Protein 4DVC (pdb70)

Organism: Vibrio cholerae serotype O1 (strain ATCC 39315 / El Tor Inaba N16961) (NCBI:txid243277)

Structure (mmCIF, N/CA/C/O backbone):
data_4DVC
#
_entry.id   4DVC
#
_cell.length_a   62.654
_cell.length_b   89.520
_cell.length_c   64.263
_cell.angle_alpha   90.00
_cell.angle_beta   90.00
_cell.angle_gamma   90.00
#
_symmetry.space_group_name_H-M   'C 2 2 21'
#
loop_
_entity.id
_entity.type
_entity.pdbx_description
1 polymer 'Thiol:disulfide interchange protein DsbA'
2 non-polymer 'DIMETHYL SULFOXIDE'
3 non-polymer 'SULFATE ION'
4 water water
#
loop_
_atom_site.group_PDB
_atom_site.id
_atom_site.type_symbol
_atom_site.label_atom_id
_atom_site.label_alt_id
_atom_site.label_comp_id
_atom_site.label_asym_id
_atom_site.label_entity_id
_atom_site.label_seq_id
_atom_site.pdbx_PDB_ins_code
_atom_site.Cartn_x
_atom_site.Cartn_y
_atom_site.Cartn_z
_atom_site.occupancy
_atom_site.B_iso_or_equiv
_atom_site.auth_seq_id
_atom_site.auth_comp_id
_atom_site.auth_asym_id
_atom_site.auth_atom_id
_atom_site.pdbx_PDB_model_num
ATOM 1 N N . SER A 1 1 ? -30.312 -46.346 -10.476 1.00 15.38 -2 SER A N 1
ATOM 2 C CA . SER A 1 1 ? -30.888 -45.646 -9.291 1.00 16.56 -2 SER A CA 1
ATOM 3 C C . SER A 1 1 ? -30.613 -44.157 -9.400 1.00 16.69 -2 SER A C 1
ATOM 4 O O . SER A 1 1 ? -29.693 -43.732 -10.093 1.00 21.31 -2 SER A O 1
ATOM 14 N N . ASN A 1 2 ? -31.441 -43.359 -8.752 1.00 15.26 -1 ASN A N 1
ATOM 15 C CA . ASN A 1 2 ? -31.153 -41.944 -8.583 1.00 14.87 -1 ASN A CA 1
ATOM 16 C C . ASN A 1 2 ? -30.790 -41.686 -7.127 1.00 16.35 -1 ASN A C 1
ATOM 17 O O . ASN A 1 2 ? -31.432 -42.210 -6.218 1.00 19.46 -1 ASN A O 1
ATOM 28 N N . ALA A 1 3 ? -29.779 -40.854 -6.909 1.00 16.62 0 ALA A N 1
ATOM 29 C CA . ALA A 1 3 ? -29.307 -40.523 -5.570 1.00 18.03 0 ALA A CA 1
ATOM 30 C C . ALA A 1 3 ? -30.260 -39.595 -4.821 1.00 17.05 0 ALA A C 1
ATOM 31 O O . ALA A 1 3 ? -30.938 -38.762 -5.427 1.00 17.18 0 ALA A O 1
ATOM 38 N N . ALA A 1 4 ? -30.291 -39.731 -3.499 1.00 18.70 1 ALA A N 1
ATOM 39 C CA . ALA A 1 4 ? -31.057 -38.825 -2.658 1.00 19.95 1 ALA A CA 1
ATOM 40 C C . ALA A 1 4 ? -30.480 -37.429 -2.768 1.00 17.75 1 ALA A C 1
ATOM 41 O O . ALA A 1 4 ? -29.283 -37.253 -2.998 1.00 18.70 1 ALA A O 1
ATOM 48 N N . GLN A 1 5 ? -31.338 -36.437 -2.587 1.00 18.64 2 GLN A N 1
ATOM 49 C CA . GLN A 1 5 ? -30.933 -35.038 -2.664 1.00 19.10 2 GLN A CA 1
ATOM 50 C C . GLN A 1 5 ? -31.330 -34.312 -1.377 1.00 18.06 2 GLN A C 1
ATOM 51 O O . GLN A 1 5 ? -32.251 -34.738 -0.672 1.00 19.74 2 GLN A O 1
ATOM 65 N N . PHE A 1 6 ? -30.617 -33.238 -1.049 1.00 16.49 3 PHE A N 1
ATOM 66 C CA . PHE A 1 6 ? -31.039 -32.341 0.025 1.00 14.44 3 PHE A CA 1
ATOM 67 C C . PHE A 1 6 ? -32.451 -31.844 -0.267 1.00 15.85 3 PHE A C 1
ATOM 68 O O . PHE A 1 6 ? -32.855 -31.741 -1.426 1.00 18.04 3 PHE A O 1
ATOM 85 N N . LYS A 1 7 ? -33.200 -31.539 0.788 1.00 14.37 4 LYS A N 1
ATOM 86 C CA . LYS A 1 7 ? -34.617 -31.238 0.664 1.00 15.82 4 LYS A CA 1
ATOM 87 C C . LYS A 1 7 ? -34.960 -29.840 1.164 1.00 14.69 4 LYS A C 1
ATOM 88 O O . LYS A 1 7 ? -34.606 -29.440 2.271 1.00 15.75 4 LYS A O 1
ATOM 107 N N . GLU A 1 8 ? -35.696 -29.111 0.336 1.00 16.75 5 GLU A N 1
ATOM 108 C CA . GLU A 1 8 ? -36.237 -27.838 0.746 1.00 17.60 5 GLU A CA 1
ATOM 109 C C . GLU A 1 8 ? -37.132 -28.068 1.963 1.00 17.43 5 GLU A C 1
ATOM 110 O O . GLU A 1 8 ? -37.915 -29.021 1.990 1.00 21.20 5 GLU A O 1
ATOM 122 N N A GLY A 1 9 ? -36.998 -27.244 2.997 0.50 16.71 6 GLY A N 1
ATOM 123 N N B GLY A 1 9 ? -37.027 -27.155 2.921 0.50 17.03 6 GLY A N 1
ATOM 124 C CA A GLY A 1 9 ? -37.824 -27.381 4.188 0.50 17.24 6 GLY A CA 1
ATOM 125 C CA B GLY A 1 9 ? -37.678 -27.282 4.206 0.50 17.32 6 GLY A CA 1
ATOM 126 C C A GLY A 1 9 ? -37.180 -28.157 5.326 0.50 17.38 6 GLY A C 1
ATOM 127 C C B GLY A 1 9 ? -36.680 -27.821 5.204 0.50 17.39 6 GLY A C 1
ATOM 128 O O A GLY A 1 9 ? -37.517 -27.963 6.495 0.50 19.33 6 GLY A O 1
ATOM 129 O O B GLY A 1 9 ? -36.251 -27.135 6.132 0.50 19.46 6 GLY A O 1
ATOM 136 N N . GLU A 1 10 ? -36.271 -29.059 4.975 1.00 16.61 7 GLU A N 1
ATOM 137 C CA . GLU A 1 10 ? -35.458 -29.773 5.938 1.00 15.53 7 GLU A CA 1
ATOM 138 C C . GLU A 1 10 ? -34.060 -29.154 5.994 1.00 14.22 7 GLU A C 1
ATOM 139 O O . GLU A 1 10 ? -33.568 -28.765 7.058 1.00 15.47 7 GLU A O 1
ATOM 152 N N . HIS A 1 11 ? -33.416 -29.056 4.838 1.00 12.85 8 HIS A N 1
ATOM 153 C CA . HIS A 1 11 ? -32.013 -28.653 4.775 1.00 12.84 8 HIS A CA 1
ATOM 154 C C . HIS A 1 11 ? -31.808 -27.181 4.438 1.00 11.92 8 HIS A C 1
ATOM 155 O O . HIS A 1 11 ? -30.770 -26.614 4.747 1.00 11.85 8 HIS A O 1
ATOM 169 N N . TYR A 1 12 ? -32.792 -26.552 3.802 1.00 13.34 9 TYR A N 1
ATOM 170 C CA . TYR A 1 12 ? -32.672 -25.152 3.421 1.00 13.38 9 TYR A CA 1
ATOM 171 C C . TYR A 1 12 ? -34.042 -24.557 3.174 1.00 14.82 9 TYR A C 1
ATOM 172 O O . TYR A 1 12 ? -35.020 -25.278 2.970 1.00 15.68 9 TYR A O 1
ATOM 190 N N . GLN A 1 13 ? -34.099 -23.236 3.194 1.00 14.82 10 GLN A N 1
ATOM 191 C CA . GLN A 1 13 ? -35.321 -22.499 2.925 1.00 16.29 10 GLN A CA 1
ATOM 192 C C . GLN A 1 13 ? -35.051 -21.525 1.802 1.00 15.40 10 GLN A C 1
ATOM 193 O O . GLN A 1 13 ? -33.997 -20.875 1.777 1.00 16.16 10 GLN A O 1
ATOM 207 N N . VAL A 1 14 ? -36.008 -21.392 0.887 1.00 16.13 11 VAL A N 1
ATOM 208 C CA . VAL A 1 14 ? -35.883 -20.401 -0.173 1.00 16.94 11 VAL A CA 1
ATOM 209 C C . VAL A 1 14 ? -36.441 -19.054 0.303 1.00 17.91 11 VAL A C 1
ATOM 210 O O . VAL A 1 14 ? -37.610 -18.944 0.676 1.00 19.82 11 VAL A O 1
ATOM 223 N N . LEU A 1 15 ? -35.593 -18.036 0.311 1.00 18.73 12 LEU A N 1
ATOM 224 C CA . LEU A 1 15 ? -35.975 -16.709 0.782 1.00 20.22 12 LEU A CA 1
ATOM 225 C C . LEU A 1 15 ? -36.649 -15.896 -0.333 1.00 21.57 12 LEU A C 1
ATOM 226 O O . LEU A 1 15 ? -36.694 -16.326 -1.487 1.00 22.77 12 LEU A O 1
ATOM 242 N N . LYS A 1 16 ? -37.153 -14.714 0.023 1.00 24.37 13 LYS A N 1
ATOM 243 C CA . LYS A 1 16 ? -37.889 -13.842 -0.902 1.00 26.41 13 LYS A CA 1
ATOM 244 C C . LYS A 1 16 ? -36.965 -12.959 -1.728 1.00 25.82 13 LYS A C 1
ATOM 245 O O . LYS A 1 16 ? -37.410 -12.241 -2.625 1.00 28.02 13 LYS A O 1
ATOM 264 N N . THR A 1 17 ? -35.684 -12.974 -1.394 1.00 24.17 14 THR A N 1
ATOM 265 C CA . THR A 1 17 ? -34.710 -12.133 -2.064 1.00 22.70 14 THR A CA 1
ATOM 266 C C . THR A 1 17 ? -34.417 -12.662 -3.475 1.00 24.51 14 THR A C 1
ATOM 267 O O . THR A 1 17 ? -34.661 -13.830 -3.766 1.00 27.21 14 THR A O 1
ATOM 278 N N . PRO A 1 18 ? -33.896 -11.801 -4.360 1.00 24.84 15 PRO A N 1
ATOM 279 C CA . PRO A 1 18 ? -33.541 -12.215 -5.728 1.00 26.99 15 PRO A CA 1
ATOM 280 C C . PRO A 1 18 ? -32.302 -13.118 -5.740 1.00 27.18 15 PRO A C 1
ATOM 281 O O . PRO A 1 18 ? -31.487 -12.983 -4.850 1.00 25.78 15 PRO A O 1
ATOM 292 N N . ALA A 1 19 ? -32.145 -14.033 -6.695 1.00 28.47 16 ALA A N 1
ATOM 293 C CA . ALA A 1 19 ? -30.921 -14.835 -6.720 1.00 28.73 16 ALA A CA 1
ATOM 294 C C . ALA A 1 19 ? -29.743 -13.940 -7.088 1.00 28.98 16 ALA A C 1
ATOM 295 O O . ALA A 1 19 ? -29.909 -12.908 -7.734 1.00 31.48 16 ALA A O 1
ATOM 302 N N . SER A 1 20 ? -28.556 -14.325 -6.643 1.00 27.28 17 SER A N 1
ATOM 303 C CA . SER A 1 20 ? -27.344 -13.597 -6.963 1.00 26.75 17 SER A CA 1
ATOM 304 C C . SER A 1 20 ? -26.987 -13.789 -8.432 1.00 28.44 17 SER A C 1
ATOM 305 O O . SER A 1 20 ? -27.492 -14.701 -9.090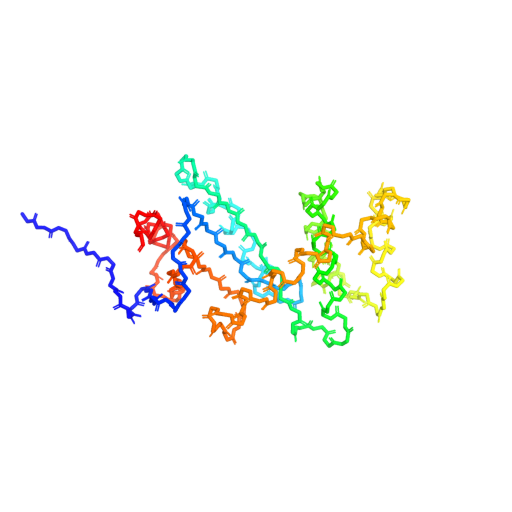 1.00 29.50 17 SER A O 1
ATOM 313 N N . SER A 1 21 ? -26.098 -12.940 -8.939 1.00 30.85 18 SER A N 1
ATOM 314 C CA . SER A 1 21 ? -25.671 -13.027 -10.331 1.00 31.76 18 SER A CA 1
ATOM 315 C C . SER A 1 21 ? -24.506 -13.996 -10.502 1.00 29.69 18 SER A C 1
ATOM 316 O O . SER A 1 21 ? -24.210 -14.438 -11.614 0.64 29.25 18 SER A O 1
ATOM 324 N N . SER A 1 22 ? -23.843 -14.314 -9.396 1.00 27.91 19 SER A N 1
ATOM 325 C CA . SER A 1 22 ? -22.768 -15.292 -9.401 1.00 26.39 19 SER A CA 1
ATOM 326 C C . SER A 1 22 ? -22.787 -16.029 -8.071 1.00 22.10 19 SER A C 1
ATOM 327 O O . SER A 1 22 ? -23.442 -15.591 -7.124 1.00 22.50 19 SER A O 1
ATOM 335 N N . PRO A 1 23 ? -22.084 -17.168 -7.997 1.00 20.15 20 PRO A N 1
ATOM 336 C CA . PRO A 1 23 ? -22.175 -17.970 -6.776 1.00 18.00 20 PRO A CA 1
ATOM 337 C C . PRO A 1 23 ? -21.526 -17.281 -5.572 1.00 15.98 20 PRO A C 1
ATOM 338 O O . PRO A 1 23 ? -20.406 -16.769 -5.656 1.00 16.41 20 PRO A O 1
ATOM 349 N N . VAL A 1 24 ? -22.244 -17.267 -4.456 1.00 12.80 21 VAL A N 1
ATOM 350 C CA . VAL A 1 24 ? -21.773 -16.594 -3.252 1.00 11.67 21 VAL A CA 1
ATOM 351 C C . VAL A 1 24 ? -22.329 -17.296 -2.026 1.00 10.65 21 VAL A C 1
ATOM 352 O O . VAL A 1 24 ? -23.459 -17.790 -2.021 1.00 11.54 21 VAL A O 1
ATOM 365 N N . VAL A 1 25 ? -21.503 -17.334 -0.987 1.00 9.49 22 VAL A N 1
ATOM 366 C CA . VAL A 1 25 ? -21.903 -17.805 0.329 1.00 9.01 22 VAL A CA 1
ATOM 367 C C . VAL A 1 25 ? -21.760 -16.620 1.270 1.00 9.02 22 VAL A C 1
ATOM 368 O O . VAL A 1 25 ? -20.682 -16.033 1.360 1.00 10.28 22 VAL A O 1
ATOM 381 N N . SER A 1 26 ? -22.851 -16.247 1.937 1.00 7.86 23 SER A N 1
ATOM 382 C CA . SER A 1 26 ? -22.847 -15.119 2.862 1.00 8.36 23 SER A CA 1
ATOM 383 C C . SER A 1 26 ? -23.098 -15.607 4.277 1.00 7.38 23 SER A C 1
ATOM 384 O O . SER A 1 26 ? -23.986 -16.405 4.511 1.00 10.17 23 SER A O 1
ATOM 392 N N . GLU A 1 27 ? -22.301 -15.117 5.219 1.00 7.21 24 GLU A N 1
ATOM 393 C CA . GLU A 1 27 ? -22.468 -15.433 6.627 1.00 6.96 24 GLU A CA 1
ATOM 394 C C . GLU A 1 27 ? -22.842 -14.162 7.374 1.00 6.71 24 GLU A C 1
ATOM 395 O O . GLU A 1 27 ? -22.053 -13.222 7.441 1.00 8.92 24 GLU A O 1
ATOM 407 N N . PHE A 1 28 ? -24.031 -14.149 7.959 1.00 6.05 25 PHE A N 1
ATOM 408 C CA . PHE A 1 28 ? -24.456 -13.079 8.835 1.00 6.49 25 PHE A CA 1
ATOM 409 C C . PHE A 1 28 ? -23.968 -13.410 10.237 1.00 5.93 25 PHE A C 1
ATOM 410 O O . PHE A 1 28 ? -24.194 -14.518 10.743 1.00 6.94 25 PHE A O 1
ATOM 427 N N . PHE A 1 29 ? -23.300 -12.451 10.866 1.00 5.48 26 PHE A N 1
ATOM 428 C CA . PHE A 1 29 ? -22.645 -12.680 12.154 1.00 5.30 26 PHE A CA 1
ATOM 429 C C . PHE A 1 29 ? -22.618 -11.404 12.960 1.00 5.84 26 PHE A C 1
ATOM 430 O O . PHE A 1 29 ? -22.849 -10.311 12.435 1.00 5.76 26 PHE A O 1
ATOM 447 N N . SER A 1 30 ? -22.274 -11.534 14.235 1.00 5.51 27 SER A N 1
ATOM 448 C CA . SER A 1 30 ? -21.885 -10.394 15.047 1.00 6.16 27 SER A CA 1
ATOM 449 C C . SER A 1 30 ? -20.612 -10.734 15.804 1.00 6.10 27 SER A C 1
ATOM 450 O O . SER A 1 30 ? -20.455 -11.859 16.288 1.00 6.47 27 SER A O 1
ATOM 458 N N . PHE A 1 31 ? -19.738 -9.745 15.963 1.00 5.36 28 PHE A N 1
ATOM 459 C CA . PHE A 1 31 ? -18.579 -9.926 16.826 1.00 5.84 28 PHE A CA 1
ATOM 460 C C . PHE A 1 31 ? -18.979 -10.193 18.282 1.00 6.04 28 PHE A C 1
ATOM 461 O O . PHE A 1 31 ? -18.186 -10.763 19.022 1.00 6.98 28 PHE A O 1
ATOM 478 N N . TYR A 1 32 ? -20.186 -9.786 18.672 1.00 5.89 29 TYR A N 1
ATOM 479 C CA . TYR A 1 32 ? -20.684 -10.022 20.026 1.00 7.07 29 TYR A CA 1
ATOM 480 C C . TYR A 1 32 ? -21.206 -11.433 20.278 1.00 6.98 29 TYR A C 1
ATOM 481 O O . TYR A 1 32 ? -21.479 -11.792 21.410 1.00 8.67 29 TYR A O 1
ATOM 499 N N . CYS A 1 33 ? -21.349 -12.211 19.220 1.00 6.89 30 CYS A N 1
ATOM 500 C CA A CYS A 1 33 ? -21.998 -13.517 19.244 0.30 7.35 30 CYS A CA 1
ATOM 501 C CA B CYS A 1 33 ? -21.986 -13.531 19.314 0.70 7.95 30 CYS A CA 1
ATOM 502 C C . CYS A 1 33 ? -20.959 -14.612 19.578 1.00 8.20 30 CYS A C 1
ATOM 503 O O . CYS A 1 33 ? -20.086 -14.866 18.772 1.00 7.78 30 CYS A O 1
ATOM 516 N N . PRO A 1 34 ? -21.054 -15.265 20.759 1.00 8.92 31 PRO A N 1
ATOM 517 C CA A PRO A 1 34 ? -20.098 -16.322 21.116 0.50 10.16 31 PRO A CA 1
ATOM 518 C CA B PRO A 1 34 ? -20.022 -16.267 21.050 0.50 9.82 31 PRO A CA 1
ATOM 519 C C . PRO A 1 34 ? -20.094 -17.482 20.129 1.00 8.95 31 PRO A C 1
ATOM 520 O O . PRO A 1 34 ? -19.056 -18.071 19.841 1.00 10.26 31 PRO A O 1
ATOM 541 N N . HIS A 1 35 ? -21.270 -17.842 19.634 1.00 9.44 32 HIS A N 1
ATOM 542 C CA . HIS A 1 35 ? -21.324 -18.956 18.714 1.00 9.65 32 HIS A CA 1
ATOM 543 C C . HIS A 1 35 ? -20.728 -18.602 17.364 1.00 8.82 32 HIS A C 1
ATOM 544 O O . HIS A 1 35 ? -20.141 -19.436 16.702 1.00 9.93 32 HIS A O 1
ATOM 558 N N . CYS A 1 36 ? -20.860 -17.346 16.962 1.00 8.14 33 CYS A N 1
ATOM 559 C CA A CYS A 1 36 ? -20.175 -16.887 15.774 0.50 8.26 33 CYS A CA 1
ATOM 560 C CA B CYS A 1 36 ? -20.165 -16.872 15.778 0.50 8.24 33 CYS A CA 1
ATOM 561 C C . CYS A 1 36 ? -18.663 -17.025 15.956 1.00 7.53 33 CYS A C 1
ATOM 562 O O . CYS A 1 36 ? -17.971 -17.435 15.040 1.00 8.81 33 CYS A O 1
ATOM 575 N N . ASN A 1 37 ? -18.155 -16.699 17.144 1.00 7.34 34 ASN A N 1
ATOM 576 C CA A ASN A 1 37 ? -16.747 -16.892 17.461 0.50 7.87 34 ASN A CA 1
ATOM 577 C CA B ASN A 1 37 ? -16.742 -16.897 17.394 0.50 7.76 34 ASN A CA 1
ATOM 578 C C . ASN A 1 37 ? -16.371 -18.375 17.316 1.00 7.90 34 ASN A C 1
ATOM 579 O O . ASN A 1 37 ? -15.385 -18.740 16.676 1.00 9.24 34 ASN A O 1
ATOM 600 N N . THR A 1 38 ? -17.173 -19.238 17.921 1.00 8.33 35 THR A N 1
ATOM 601 C CA . THR A 1 38 ? -16.930 -20.674 17.876 1.00 10.25 35 THR A CA 1
ATOM 602 C C . THR A 1 38 ? -16.917 -21.203 16.448 1.00 10.72 35 THR A C 1
ATOM 603 O O . THR A 1 38 ? -16.192 -22.144 16.146 1.00 12.30 35 THR A O 1
ATOM 614 N N . PHE A 1 39 ? -17.738 -20.604 15.586 1.00 9.28 36 PHE A N 1
ATOM 615 C CA . PHE A 1 39 ? -17.926 -21.035 14.202 1.00 10.25 36 PHE A CA 1
ATOM 616 C C . PHE A 1 39 ? -16.739 -20.632 13.312 1.00 9.67 36 PHE A C 1
ATOM 617 O O . PHE A 1 39 ? -16.603 -21.126 12.200 1.00 10.54 36 PHE A O 1
ATOM 634 N N . GLU A 1 40 ? -15.873 -19.744 13.788 1.00 9.25 37 GLU A N 1
ATOM 635 C CA . GLU A 1 40 ? -14.793 -19.236 12.952 1.00 9.42 37 GLU A CA 1
ATOM 636 C C . GLU A 1 40 ? -13.892 -20.315 12.306 1.00 10.09 37 GLU A C 1
ATOM 637 O O . GLU A 1 40 ? -13.608 -20.236 11.114 1.00 9.89 37 GLU A O 1
ATOM 649 N N . PRO A 1 41 ? -13.439 -21.333 13.064 1.00 11.40 38 PRO A N 1
ATOM 650 C CA . PRO A 1 41 ? -12.615 -22.354 12.399 1.00 13.64 38 PRO A CA 1
ATOM 651 C C . PRO A 1 41 ? -13.380 -23.109 11.312 1.00 11.85 38 PRO A C 1
ATOM 652 O O . PRO A 1 41 ? -12.793 -23.463 10.285 1.00 13.91 38 PRO A O 1
ATOM 663 N N . ILE A 1 42 ? -14.666 -23.366 11.537 1.00 11.29 39 ILE A N 1
ATOM 664 C CA . ILE A 1 42 ? -15.478 -24.046 10.538 1.00 11.95 39 ILE A CA 1
ATOM 665 C C . ILE A 1 42 ? -15.667 -23.181 9.314 1.00 10.40 39 ILE A C 1
ATOM 666 O O . ILE A 1 42 ? -15.587 -23.675 8.192 1.00 11.59 39 ILE A O 1
ATOM 682 N N . ILE A 1 43 ? -15.890 -21.885 9.507 1.00 10.25 40 ILE A N 1
ATOM 683 C CA . ILE A 1 43 ? -15.967 -20.967 8.374 1.00 10.81 40 ILE A CA 1
ATOM 684 C C . ILE A 1 43 ? -14.668 -20.960 7.560 1.00 10.98 40 ILE A C 1
ATOM 685 O O . ILE A 1 43 ? -14.691 -20.944 6.330 1.00 11.46 40 ILE A O 1
ATOM 701 N N . ALA A 1 44 ? -13.530 -20.964 8.239 1.00 11.31 41 ALA A N 1
ATOM 702 C CA . ALA A 1 44 ? -12.262 -21.004 7.520 1.00 12.65 41 ALA A CA 1
ATOM 703 C C . ALA A 1 44 ? -12.162 -22.259 6.646 1.00 11.67 41 ALA A C 1
ATOM 704 O O . ALA A 1 44 ? -11.735 -22.192 5.494 1.00 12.56 41 ALA A O 1
ATOM 711 N N A GLN A 1 45 ? -12.565 -23.402 7.193 0.50 11.27 42 GLN A N 1
ATOM 712 N N B GLN A 1 45 ? -12.594 -23.392 7.185 0.50 11.76 42 GLN A N 1
ATOM 713 C CA A GLN A 1 45 ? -12.547 -24.650 6.437 0.50 11.47 42 GLN A CA 1
ATOM 714 C CA B GLN A 1 45 ? -12.560 -24.655 6.455 0.50 12.76 42 GLN A CA 1
ATOM 715 C C A GLN A 1 45 ? -13.535 -24.581 5.283 0.50 11.81 42 GLN A C 1
ATOM 716 C C B GLN A 1 45 ? -13.560 -24.647 5.310 0.50 12.17 42 GLN A C 1
ATOM 717 O O A GLN A 1 45 ? -13.221 -24.986 4.163 0.50 12.31 42 GLN A O 1
ATOM 718 O O B GLN A 1 45 ? -13.281 -25.160 4.225 0.50 12.30 42 GLN A O 1
ATOM 745 N N . LEU A 1 46 ? -14.733 -24.074 5.555 1.00 11.09 43 LEU A N 1
ATOM 746 C CA . LEU A 1 46 ? -15.752 -23.944 4.520 1.00 10.88 43 LEU A CA 1
ATOM 747 C C . LEU A 1 46 ? -15.185 -23.163 3.335 1.00 11.47 43 LEU A C 1
ATOM 748 O O . LEU A 1 46 ? -15.307 -23.576 2.189 1.00 12.05 43 LEU A O 1
ATOM 765 N N . LYS A 1 47 ? -14.559 -22.028 3.618 1.00 11.79 44 LYS A N 1
ATOM 766 C CA . LYS A 1 47 ? -14.006 -21.190 2.572 1.00 13.76 44 LYS A CA 1
ATOM 767 C C . LYS A 1 47 ? -12.970 -21.935 1.758 1.00 14.07 44 LYS A C 1
ATOM 768 O O . LYS A 1 47 ? -12.962 -21.853 0.536 1.00 14.71 44 LYS A O 1
ATOM 787 N N . GLN A 1 48 ? -12.085 -22.652 2.434 1.00 13.70 45 GLN A N 1
ATOM 788 C CA . GLN A 1 48 ? -10.979 -23.327 1.768 1.00 15.31 45 GLN A CA 1
ATOM 789 C C . GLN A 1 48 ? -11.469 -24.411 0.825 1.00 14.32 45 GLN A C 1
ATOM 790 O O . GLN A 1 48 ? -10.784 -24.752 -0.130 1.00 18.11 45 GLN A O 1
ATOM 804 N N . GLN A 1 49 ? -12.646 -24.963 1.076 1.00 12.16 46 GLN A N 1
ATOM 805 C CA . GLN A 1 49 ? -13.137 -26.047 0.241 1.00 11.51 46 GLN A CA 1
ATOM 806 C C . GLN A 1 49 ? -14.197 -25.612 -0.759 1.00 10.55 46 GLN A C 1
ATOM 807 O O . GLN A 1 49 ? -14.741 -26.450 -1.461 1.00 10.92 46 GLN A O 1
ATOM 821 N N . LEU A 1 50 ? -14.504 -24.317 -0.846 1.00 10.66 47 LEU A N 1
ATOM 822 C CA . LEU A 1 50 ? -15.520 -23.870 -1.795 1.00 11.01 47 LEU A CA 1
ATOM 823 C C . LEU A 1 50 ? -15.050 -24.091 -3.219 1.00 11.22 47 LEU A C 1
ATOM 824 O O . LEU A 1 50 ? -13.865 -24.011 -3.514 1.00 12.20 47 LEU A O 1
ATOM 840 N N . PRO A 1 51 ? -15.990 -24.340 -4.130 1.00 11.56 48 PRO A N 1
ATOM 841 C CA A PRO A 1 51 ? -15.685 -24.434 -5.560 0.50 11.78 48 PRO A CA 1
ATOM 842 C CA B PRO A 1 51 ? -15.576 -24.468 -5.530 0.50 12.50 48 PRO A CA 1
ATOM 843 C C . PRO A 1 51 ? -14.983 -23.182 -6.089 1.00 12.72 48 PRO A C 1
ATOM 844 O O . PRO A 1 51 ? -15.282 -22.083 -5.623 1.00 13.79 48 PRO A O 1
ATOM 865 N N . GLU A 1 52 ? -14.111 -23.339 -7.082 1.00 14.00 49 GLU A N 1
ATOM 866 C CA A GLU A 1 52 ? -13.544 -22.182 -7.754 0.50 14.96 49 GLU A CA 1
ATOM 867 C CA B GLU A 1 52 ? -13.547 -22.200 -7.797 0.50 15.17 49 GLU A CA 1
ATOM 868 C C . GLU A 1 52 ? -14.662 -21.285 -8.269 1.00 15.85 49 GLU A C 1
ATOM 869 O O . GLU A 1 52 ? -15.681 -21.757 -8.772 1.00 18.29 49 GLU A O 1
ATOM 892 N N . GLY A 1 53 ? -14.467 -19.979 -8.120 1.00 17.96 50 GLY A N 1
ATOM 893 C CA . GLY A 1 53 ? -15.427 -19.010 -8.607 1.00 20.29 50 GLY A CA 1
ATOM 894 C C . GLY A 1 53 ? -16.434 -18.554 -7.568 1.00 20.70 50 GLY A C 1
ATOM 895 O O . GLY A 1 53 ? -17.045 -17.501 -7.735 1.00 25.19 50 GLY A O 1
ATOM 899 N N . ALA A 1 54 ? -16.615 -19.326 -6.501 1.00 15.51 51 ALA A N 1
ATOM 900 C CA . ALA A 1 54 ? -17.595 -18.959 -5.486 1.00 14.46 51 ALA A CA 1
ATOM 901 C C . ALA A 1 54 ? -16.992 -17.950 -4.524 1.00 15.66 51 ALA A C 1
ATOM 902 O O . ALA A 1 54 ? -15.875 -18.113 -4.050 1.00 18.64 51 ALA A O 1
ATOM 909 N N . LYS A 1 55 ? -17.741 -16.899 -4.227 1.00 13.99 52 LYS A N 1
ATOM 910 C CA . LYS A 1 55 ? -17.292 -15.882 -3.288 1.00 15.03 52 LYS A CA 1
ATOM 911 C C . LYS A 1 55 ? -17.825 -16.202 -1.890 1.00 13.09 52 LYS A C 1
ATOM 912 O O . LYS A 1 55 ? -18.831 -16.880 -1.748 1.00 13.62 52 LYS A O 1
ATOM 931 N N . PHE A 1 56 ? -17.114 -15.760 -0.866 1.00 13.53 53 PHE A N 1
ATOM 932 C CA . PHE A 1 56 ? -17.599 -15.834 0.502 1.00 12.21 53 PHE A CA 1
ATOM 933 C C . PHE A 1 56 ? -17.624 -14.423 1.078 1.00 11.94 53 PHE A C 1
ATOM 934 O O . PHE A 1 56 ? -16.644 -13.677 0.943 1.00 13.94 53 PHE A O 1
ATOM 951 N N . GLN A 1 57 ? -18.731 -14.049 1.706 1.00 8.98 54 GLN A N 1
ATOM 952 C CA . GLN A 1 57 ? -18.851 -12.719 2.269 1.00 9.80 54 GLN A CA 1
ATOM 953 C C . GLN A 1 57 ? -19.523 -12.702 3.628 1.00 8.20 54 GLN A C 1
ATOM 954 O O . GLN A 1 57 ? -20.679 -13.076 3.772 1.00 9.94 54 GLN A O 1
ATOM 968 N N . LYS A 1 58 ? -18.796 -12.230 4.624 1.00 8.15 55 LYS A N 1
ATOM 969 C CA . LYS A 1 58 ? -19.372 -11.963 5.938 1.00 7.96 55 LYS A CA 1
ATOM 970 C C . LYS A 1 58 ? -20.191 -10.676 5.894 1.00 7.18 55 LYS A C 1
ATOM 971 O O . LYS A 1 58 ? -19.792 -9.694 5.273 1.00 7.88 55 LYS A O 1
ATOM 990 N N . ASN A 1 59 ? -21.329 -10.692 6.580 1.00 6.87 56 ASN A N 1
ATOM 991 C CA . ASN A 1 59 ? -22.174 -9.504 6.757 1.00 7.11 56 ASN A CA 1
ATOM 992 C C . ASN A 1 59 ? -22.380 -9.314 8.256 1.00 6.99 56 ASN A C 1
ATOM 993 O O . ASN A 1 59 ? -22.897 -10.205 8.914 1.00 7.42 56 ASN A O 1
ATOM 1004 N N . HIS A 1 60 ? -21.955 -8.184 8.799 1.00 6.38 57 HIS A N 1
ATOM 1005 C CA . HIS A 1 60 ? -22.103 -7.932 10.238 1.00 6.25 57 HIS A CA 1
ATOM 1006 C C . HIS A 1 60 ? -23.486 -7.371 10.537 1.00 7.19 57 HIS A C 1
ATOM 1007 O O . HIS A 1 60 ? -23.960 -6.508 9.811 1.00 10.65 57 HIS A O 1
ATOM 1021 N N . VAL A 1 61 ? -24.127 -7.871 11.587 1.00 6.85 58 VAL A N 1
ATOM 1022 C CA . VAL A 1 61 ? -25.442 -7.395 11.998 1.00 7.53 58 VAL A CA 1
ATOM 1023 C C . VAL A 1 61 ? -25.283 -6.418 13.166 1.00 8.08 58 VAL A C 1
ATOM 1024 O O . VAL A 1 61 ? -24.333 -6.503 13.947 1.00 9.43 58 VAL A O 1
ATOM 1037 N N . SER A 1 62 ? -26.220 -5.494 13.289 1.00 9.04 59 SER A N 1
ATOM 1038 C CA . SER A 1 62 ? -26.107 -4.434 14.270 1.00 10.90 59 SER A CA 1
ATOM 1039 C C . SER A 1 62 ? -26.914 -4.630 15.556 1.00 11.53 59 SER A C 1
ATOM 1040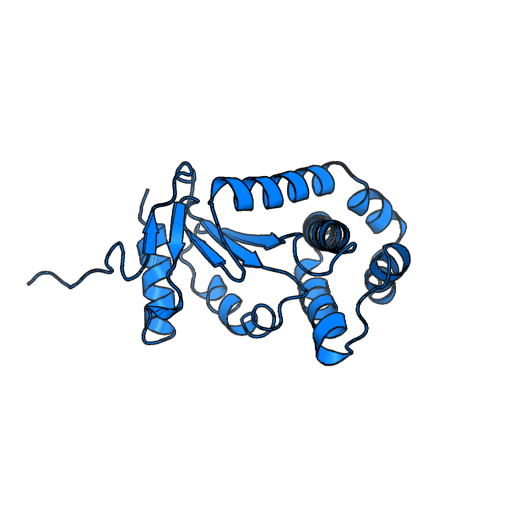 O O . SER A 1 62 ? -26.927 -3.745 16.408 1.00 14.76 59 SER A O 1
ATOM 1052 N N . PHE A 1 63 ? -27.572 -5.771 15.729 1.00 9.92 60 PHE A N 1
ATOM 1053 C CA . PHE A 1 63 ? -28.539 -5.886 16.821 1.00 11.29 60 PHE A CA 1
ATOM 1054 C C . PHE A 1 63 ? -28.016 -6.423 18.142 1.00 11.38 60 PHE A C 1
ATOM 1055 O O . PHE A 1 63 ? -28.750 -6.407 19.142 1.00 12.57 60 PHE A O 1
ATOM 1072 N N . MET A 1 64 ? -26.778 -6.892 18.166 1.00 9.82 61 MET A N 1
ATOM 1073 C CA . MET A 1 64 ? -26.126 -7.198 19.429 1.00 8.98 61 MET A CA 1
ATOM 1074 C C . MET A 1 64 ? -25.197 -6.055 19.816 1.00 9.22 61 MET A C 1
ATOM 1075 O O . MET A 1 64 ? -24.715 -5.320 18.947 1.00 9.92 61 MET A O 1
ATOM 1089 N N . GLY A 1 65 ? -24.929 -5.921 21.111 1.00 10.15 62 GLY A N 1
ATOM 1090 C CA . GLY A 1 65 ? -24.033 -4.900 21.609 1.00 10.92 62 GLY A CA 1
ATOM 1091 C C . GLY A 1 65 ? -24.727 -3.607 22.002 1.00 11.34 62 GLY A C 1
ATOM 1092 O O . GLY A 1 65 ? -24.053 -2.615 22.268 1.00 12.07 62 GLY A O 1
ATOM 1096 N N . GLY A 1 66 ? -26.057 -3.601 22.025 1.00 12.34 63 GLY A N 1
ATOM 1097 C CA . GLY A 1 66 ? -26.813 -2.422 22.424 1.00 14.86 63 GLY A CA 1
ATOM 1098 C C . GLY A 1 66 ? -26.457 -1.218 21.574 1.00 13.53 63 GLY A C 1
ATOM 1099 O O . GLY A 1 66 ? -26.430 -1.297 20.344 1.00 14.01 63 GLY A O 1
ATOM 1103 N N . ASN A 1 67 ? -26.151 -0.101 22.222 1.00 14.12 64 ASN A N 1
ATOM 1104 C CA . ASN A 1 67 ? -25.837 1.119 21.500 1.00 15.44 64 ASN A CA 1
ATOM 1105 C C . ASN A 1 67 ? -24.518 1.091 20.734 1.00 13.19 64 ASN A C 1
ATOM 1106 O O . ASN A 1 67 ? -24.184 2.066 20.083 1.00 15.87 64 ASN A O 1
ATOM 1117 N N . MET A 1 68 ? -23.770 -0.009 20.819 1.00 11.19 65 MET A N 1
ATOM 1118 C CA . MET A 1 68 ? -22.540 -0.167 20.043 1.00 10.39 65 MET A CA 1
ATOM 1119 C C . MET A 1 68 ? -22.680 -1.093 18.843 1.00 9.63 65 MET A C 1
ATOM 1120 O O . MET A 1 68 ? -21.724 -1.289 18.108 1.00 9.90 65 MET A O 1
ATOM 1134 N N . GLY A 1 69 ? -23.865 -1.637 18.606 1.00 11.33 66 GLY A N 1
ATOM 1135 C CA . GLY A 1 69 ? -24.042 -2.560 17.497 1.00 11.73 66 GLY A CA 1
ATOM 1136 C C . GLY A 1 69 ? -23.761 -1.937 16.143 1.00 10.18 66 GLY A C 1
ATOM 1137 O O . GLY A 1 69 ? -23.081 -2.540 15.316 1.00 9.96 66 GLY A O 1
ATOM 1141 N N . GLN A 1 70 ? -24.279 -0.744 15.890 1.00 11.19 67 GLN A N 1
ATOM 1142 C CA . GLN A 1 70 ? -24.036 -0.093 14.604 1.00 11.50 67 GLN A CA 1
ATOM 1143 C C . GLN A 1 70 ? -22.558 0.252 14.438 1.00 9.76 67 GLN A C 1
ATOM 1144 O O . GLN A 1 70 ? -21.983 0.076 13.366 1.00 9.55 67 GLN A O 1
ATOM 1158 N N . ALA A 1 71 ? -21.939 0.740 15.502 1.00 8.54 68 ALA A N 1
ATOM 1159 C CA . ALA A 1 71 ? -20.523 1.065 15.472 1.00 8.18 68 ALA A CA 1
ATOM 1160 C C . ALA A 1 71 ? -19.700 -0.185 15.165 1.00 8.16 68 ALA A C 1
ATOM 1161 O O . ALA A 1 71 ? -18.723 -0.129 14.416 1.00 7.92 68 ALA A O 1
ATOM 1168 N N . MET A 1 72 ? -20.082 -1.316 15.740 1.00 7.35 69 MET A N 1
ATOM 1169 C CA . MET A 1 72 ? -19.347 -2.546 15.472 1.00 7.19 69 MET A CA 1
ATOM 1170 C C . MET A 1 72 ? -19.520 -3.011 14.023 1.00 6.51 69 MET A C 1
ATOM 1171 O O . MET A 1 72 ? -18.576 -3.521 13.423 1.00 6.56 69 MET A O 1
ATOM 1185 N N . SER A 1 73 ? -20.694 -2.810 13.447 1.00 6.83 70 SER A N 1
ATOM 1186 C CA . SER A 1 73 ? -20.847 -3.068 12.023 1.00 6.89 70 SER A CA 1
ATOM 1187 C C . SER A 1 73 ? -19.954 -2.169 11.187 1.00 6.91 70 SER A C 1
ATOM 1188 O O . SER A 1 73 ? -19.351 -2.629 10.213 1.00 6.95 70 SER A O 1
ATOM 1196 N N . LYS A 1 74 ? -1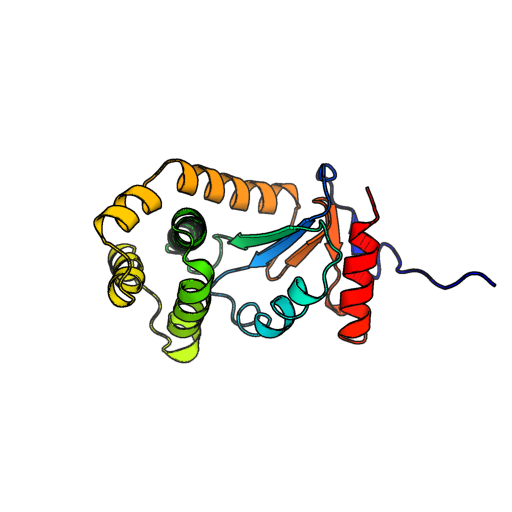9.879 -0.889 11.537 1.00 7.18 71 LYS A N 1
ATOM 1197 C CA . LYS A 1 74 ? -18.945 0.013 10.857 1.00 7.61 71 LYS A CA 1
ATOM 1198 C C . LYS A 1 74 ? -17.503 -0.466 11.006 1.00 7.52 71 LYS A C 1
ATOM 1199 O O . LYS A 1 74 ? -16.710 -0.376 10.069 1.00 8.05 71 LYS A O 1
ATOM 1218 N N . ALA A 1 75 ? -17.156 -0.976 12.187 1.00 7.44 72 ALA A N 1
ATOM 1219 C CA . ALA A 1 75 ? -15.820 -1.526 12.399 1.00 6.94 72 ALA A CA 1
ATOM 1220 C C . ALA A 1 75 ? -15.547 -2.687 11.456 1.00 6.88 72 ALA A C 1
ATOM 1221 O O . ALA A 1 75 ? -14.461 -2.750 10.869 1.00 6.85 72 ALA A O 1
ATOM 1228 N N . TYR A 1 76 ? -16.500 -3.600 11.297 1.00 6.49 73 TYR A N 1
ATOM 1229 C CA . TYR A 1 76 ? -16.282 -4.714 10.394 1.00 6.23 73 TYR A CA 1
ATOM 1230 C C . TYR A 1 76 ? -16.117 -4.206 8.955 1.00 6.90 73 TYR A C 1
ATOM 1231 O O . TYR A 1 76 ? -15.199 -4.611 8.235 1.00 6.77 73 TYR A O 1
ATOM 1249 N N . ALA A 1 77 ? -16.998 -3.322 8.520 1.00 6.53 74 ALA A N 1
ATOM 1250 C CA . ALA A 1 77 ? -16.876 -2.761 7.178 1.00 7.07 74 ALA A CA 1
ATOM 1251 C C . ALA A 1 77 ? -15.540 -2.034 6.995 1.00 6.77 74 ALA A C 1
ATOM 1252 O O . ALA A 1 77 ? -14.977 -2.048 5.902 1.00 7.29 74 ALA A O 1
ATOM 1259 N N . THR A 1 78 ? -15.029 -1.408 8.052 1.00 6.82 75 THR A N 1
ATOM 1260 C CA . THR A 1 78 ? -13.725 -0.749 8.001 1.00 7.44 75 THR A CA 1
ATOM 1261 C C . THR A 1 78 ? -12.601 -1.769 7.785 1.00 8.19 75 THR A C 1
ATOM 1262 O O . THR A 1 78 ? -11.637 -1.508 7.066 1.00 8.45 75 THR A O 1
ATOM 1273 N N . MET A 1 79 ? -12.726 -2.943 8.396 1.00 7.25 76 MET A N 1
ATOM 1274 C CA . MET A 1 79 ? -11.776 -4.018 8.169 1.00 7.68 76 MET A CA 1
ATOM 1275 C C . MET A 1 79 ? -11.755 -4.428 6.700 1.00 8.63 76 MET A C 1
ATOM 1276 O O . MET A 1 79 ? -10.685 -4.676 6.132 1.00 9.54 76 MET A O 1
ATOM 1290 N N . ILE A 1 80 ? -12.932 -4.492 6.080 1.00 8.27 77 ILE A N 1
ATOM 1291 C CA . ILE A 1 80 ? -13.008 -4.789 4.650 1.00 8.67 77 ILE A CA 1
ATOM 1292 C C . ILE A 1 80 ? -12.334 -3.657 3.847 1.00 9.51 77 ILE A C 1
ATOM 1293 O O . ILE A 1 80 ? -11.486 -3.901 2.981 1.00 10.93 77 ILE A O 1
ATOM 1309 N N . ALA A 1 81 ? -12.708 -2.411 4.134 1.00 8.97 78 ALA A N 1
ATOM 1310 C CA . ALA A 1 81 ? -12.230 -1.266 3.366 1.00 9.65 78 ALA A CA 1
ATOM 1311 C C . ALA A 1 81 ? -10.711 -1.135 3.420 1.00 10.82 78 ALA A C 1
ATOM 1312 O O . ALA A 1 81 ? -10.080 -0.755 2.432 1.00 11.70 78 ALA A O 1
ATOM 1319 N N . LEU A 1 82 ? -10.127 -1.402 4.577 1.00 9.92 79 LEU A N 1
ATOM 1320 C CA . LEU A 1 82 ? -8.686 -1.278 4.783 1.00 10.66 79 LEU A CA 1
ATOM 1321 C C . LEU A 1 82 ? -7.928 -2.556 4.447 1.00 11.76 79 LEU A C 1
ATOM 1322 O O . LEU A 1 82 ? -6.702 -2.576 4.511 1.00 13.01 79 LEU A O 1
ATOM 1338 N N . GLU A 1 83 ? -8.661 -3.620 4.128 1.00 11.52 80 GLU A N 1
ATOM 1339 C CA . GLU A 1 83 ? -8.076 -4.919 3.785 1.00 12.37 80 GLU A CA 1
ATOM 1340 C C . GLU A 1 83 ? -7.244 -5.478 4.940 1.00 11.83 80 GLU A C 1
ATOM 1341 O O . GLU A 1 83 ? -6.142 -5.995 4.737 1.00 13.88 80 GLU A O 1
ATOM 1353 N N . VAL A 1 84 ? -7.791 -5.402 6.156 1.00 10.45 81 VAL A N 1
ATOM 1354 C CA . VAL A 1 84 ? -7.112 -5.925 7.345 1.00 10.23 81 VAL A CA 1
ATOM 1355 C C . VAL A 1 84 ? -7.969 -6.955 8.073 1.00 10.51 81 VAL A C 1
ATOM 1356 O O . VAL A 1 84 ? -7.827 -7.149 9.279 1.00 10.38 81 VAL A O 1
ATOM 1369 N N . GLU A 1 85 ? -8.855 -7.622 7.350 1.00 10.38 82 GLU A N 1
ATOM 1370 C CA . GLU A 1 85 ? -9.710 -8.640 7.966 1.00 10.79 82 GLU A CA 1
ATOM 1371 C C . GLU A 1 85 ? -8.921 -9.770 8.621 1.00 10.48 82 GLU A C 1
ATOM 1372 O O . GLU A 1 85 ? -9.277 -10.223 9.709 1.00 11.04 82 GLU A O 1
ATOM 1384 N N . ASP A 1 86 ? -7.869 -10.252 7.978 1.00 11.56 83 ASP A N 1
ATOM 1385 C CA . ASP A 1 86 ? -7.183 -11.419 8.514 1.00 13.17 83 ASP A CA 1
ATOM 1386 C C . ASP A 1 86 ? -6.656 -11.169 9.921 1.00 12.76 83 ASP A C 1
ATOM 1387 O O . ASP A 1 86 ? -6.682 -12.053 10.772 1.00 13.19 83 ASP A O 1
ATOM 1396 N N . LYS A 1 87 ? -6.152 -9.972 10.166 1.00 13.00 84 LYS A N 1
ATOM 1397 C CA . LYS A 1 87 ? -5.697 -9.648 11.507 1.00 13.74 84 LYS A CA 1
ATOM 1398 C C . LYS A 1 87 ? -6.820 -9.190 12.409 1.00 11.11 84 LYS A C 1
ATOM 1399 O O . LYS A 1 87 ? -6.920 -9.641 13.548 1.00 11.81 84 LYS A O 1
ATOM 1418 N N . MET A 1 88 ? -7.668 -8.292 11.916 1.00 8.92 85 MET A N 1
ATOM 1419 C CA . MET A 1 88 ? -8.588 -7.619 12.807 1.00 7.82 85 MET A CA 1
ATOM 1420 C C . MET A 1 88 ? -9.818 -8.429 13.195 1.00 7.48 85 MET A C 1
ATOM 1421 O O . MET A 1 88 ? -10.375 -8.192 14.266 1.00 7.95 85 MET A O 1
ATOM 1435 N N . VAL A 1 89 ? -10.243 -9.381 12.364 1.00 7.09 86 VAL A N 1
ATOM 1436 C CA . VAL A 1 89 ? -11.381 -10.215 12.749 1.00 6.90 86 VAL A CA 1
ATOM 1437 C C . VAL A 1 89 ? -11.053 -11.040 14.007 1.00 6.99 86 VAL A C 1
ATOM 1438 O O . VAL A 1 89 ? -11.760 -10.955 15.011 1.00 7.39 86 VAL A O 1
ATOM 1451 N N . PRO A 1 90 ? -9.950 -11.807 13.999 1.00 7.72 87 PRO A N 1
ATOM 1452 C CA . PRO A 1 90 ? -9.657 -12.531 15.248 1.00 8.28 87 PRO A CA 1
ATOM 1453 C C . PRO A 1 90 ? -9.315 -11.593 16.409 1.00 7.74 87 PRO A C 1
ATOM 1454 O O . PRO A 1 90 ? -9.620 -11.934 17.550 1.00 8.28 87 PRO A O 1
ATOM 1465 N N . VAL A 1 91 ? -8.680 -10.448 16.161 1.00 7.88 88 VAL A N 1
ATOM 1466 C CA . VAL A 1 91 ? -8.412 -9.518 17.254 1.00 8.32 88 VAL A CA 1
ATOM 1467 C C . VAL A 1 91 ? -9.712 -9.085 17.923 1.00 7.59 88 VAL A C 1
ATOM 1468 O O . VAL A 1 91 ? -9.804 -9.033 19.155 1.00 7.72 88 VAL A O 1
ATOM 1481 N N . MET A 1 92 ? -10.714 -8.753 17.124 1.00 6.93 89 MET A N 1
ATOM 1482 C CA . MET A 1 92 ? -11.961 -8.231 17.680 1.00 7.29 89 MET A CA 1
ATOM 1483 C C . MET A 1 92 ? -12.715 -9.319 18.436 1.00 7.08 89 MET A C 1
ATOM 1484 O O . MET A 1 92 ? -13.207 -9.090 19.540 1.00 7.41 89 MET A O 1
ATOM 1498 N N . PHE A 1 93 ? -12.784 -10.523 17.865 1.00 7.27 90 PHE A N 1
ATOM 1499 C CA . PHE A 1 93 ? -13.405 -11.634 18.592 1.00 7.35 90 PHE A CA 1
ATOM 1500 C C . PHE A 1 93 ? -12.665 -11.885 19.921 1.00 7.47 90 PHE A C 1
ATOM 1501 O O . PHE A 1 93 ? -13.298 -12.112 20.941 1.00 8.66 90 PHE A O 1
ATOM 1518 N N . ASN A 1 94 ? -11.331 -11.869 19.903 1.00 7.64 91 ASN A N 1
ATOM 1519 C CA . ASN A 1 94 ? -10.552 -12.107 21.113 1.00 8.85 91 ASN A CA 1
ATOM 1520 C C . ASN A 1 94 ? -10.824 -11.034 22.159 1.00 8.60 91 ASN A C 1
ATOM 1521 O O . ASN A 1 94 ? -10.939 -11.339 23.346 1.00 9.44 91 ASN A O 1
ATOM 1532 N N . ARG A 1 95 ? -10.915 -9.778 21.725 1.00 8.58 92 ARG A N 1
ATOM 1533 C CA . ARG A 1 95 ? -11.127 -8.665 22.632 1.00 9.22 92 ARG A CA 1
ATOM 1534 C C . ARG A 1 95 ? -12.455 -8.811 23.361 1.00 8.64 92 ARG A C 1
ATOM 1535 O O . ARG A 1 95 ? -12.542 -8.560 24.556 1.00 10.14 92 ARG A O 1
ATOM 1556 N N . ILE A 1 96 ? -13.478 -9.242 22.643 1.00 8.50 93 ILE A N 1
ATOM 1557 C CA . ILE A 1 96 ? -14.804 -9.367 23.221 1.00 9.71 93 ILE A CA 1
ATOM 1558 C C . ILE A 1 96 ? -14.982 -10.658 24.038 1.00 9.25 93 ILE A C 1
ATOM 1559 O O . ILE A 1 96 ? -15.598 -10.628 25.104 1.00 11.75 93 ILE A O 1
ATOM 1575 N N . HIS A 1 97 ? -14.416 -11.768 23.572 1.00 9.66 94 HIS A N 1
ATOM 1576 C CA . HIS A 1 97 ? -14.765 -13.092 24.124 1.00 9.80 94 HIS A CA 1
ATOM 1577 C C . HIS A 1 97 ? -13.714 -13.729 25.018 1.00 10.24 94 HIS A C 1
ATOM 1578 O O . HIS A 1 97 ? -14.059 -14.557 25.851 1.00 11.22 94 HIS A O 1
ATOM 1592 N N . THR A 1 98 ? -12.450 -13.367 24.856 1.00 9.70 95 THR A N 1
ATOM 1593 C CA . THR A 1 98 ? -11.390 -13.902 25.709 1.00 10.48 95 THR A CA 1
ATOM 1594 C C . THR A 1 98 ? -10.890 -12.841 26.679 1.00 10.46 95 THR A C 1
ATOM 1595 O O . THR A 1 98 ? -10.818 -13.088 27.873 1.00 11.11 95 THR A O 1
ATOM 1606 N N . LEU A 1 99 ? -10.549 -11.661 26.185 1.00 10.51 96 LEU A N 1
ATOM 1607 C CA . LEU A 1 99 ? -10.166 -10.572 27.076 1.00 11.48 96 LEU A CA 1
ATOM 1608 C C . LEU A 1 99 ? -11.395 -10.064 27.808 1.00 12.07 96 LEU A C 1
ATOM 1609 O O . LEU A 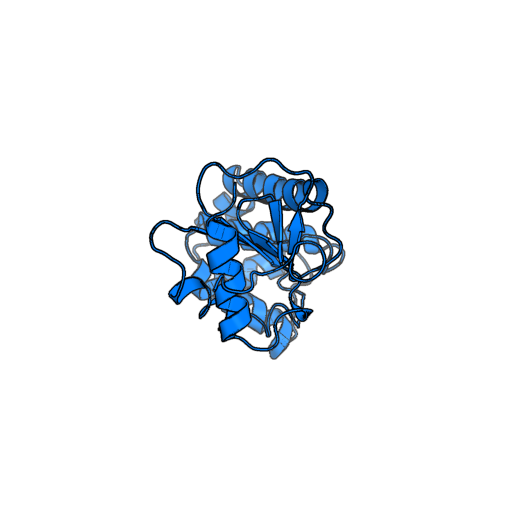1 99 ? -11.289 -9.547 28.911 1.00 14.00 96 LEU A O 1
ATOM 1625 N N . ARG A 1 100 ? -12.558 -10.206 27.176 1.00 11.15 97 ARG A N 1
ATOM 1626 C CA . ARG A 1 100 ? -13.830 -9.777 27.741 1.00 11.92 97 ARG A CA 1
ATOM 1627 C C . ARG A 1 100 ? -13.788 -8.319 28.191 1.00 12.23 97 ARG A C 1
ATOM 1628 O O . ARG A 1 100 ? -14.211 -7.965 29.281 1.00 14.54 97 ARG A O 1
ATOM 1649 N N . LYS A 1 101 ? -13.290 -7.479 27.275 1.00 11.50 98 LYS A N 1
ATOM 1650 C CA . LYS A 1 101 ? -13.209 -6.028 27.449 1.00 11.63 98 LYS A CA 1
ATOM 1651 C C . LYS A 1 101 ? -13.815 -5.356 26.211 1.00 11.20 98 LYS A C 1
ATOM 1652 O O . LYS A 1 101 ? -13.133 -4.714 25.420 1.00 11.94 98 LYS A O 1
ATOM 1671 N N . PRO A 1 102 ? -15.116 -5.526 26.015 1.00 11.78 99 PRO A N 1
ATOM 1672 C CA . PRO A 1 102 ? -15.715 -4.921 24.824 1.00 11.53 99 PRO A CA 1
ATOM 1673 C C . PRO A 1 102 ? -15.623 -3.395 24.876 1.00 11.42 99 PRO A C 1
ATOM 1674 O O . PRO A 1 102 ? -15.617 -2.804 25.945 1.00 12.90 99 PRO A O 1
ATOM 1685 N N . PRO A 1 103 ? -15.553 -2.745 23.721 1.00 10.41 100 PRO A N 1
ATOM 1686 C CA . PRO A 1 103 ? -15.410 -1.286 23.697 1.00 10.73 100 PRO A CA 1
ATOM 1687 C C . PRO A 1 103 ? -16.672 -0.565 24.167 1.00 11.96 100 PRO A C 1
ATOM 1688 O O . PRO A 1 103 ? -17.768 -0.841 23.684 1.00 12.98 100 PRO A O 1
ATOM 1699 N N . LYS A 1 104 ? -16.521 0.365 25.108 1.00 13.08 101 LYS A N 1
ATOM 1700 C CA . LYS A 1 104 ? -17.693 1.017 25.674 1.00 15.35 101 LYS A CA 1
ATOM 1701 C C . LYS A 1 104 ? -18.269 2.085 24.757 1.00 14.75 101 LYS A C 1
ATOM 1702 O O . LYS A 1 104 ? -19.429 2.467 24.900 1.00 16.81 101 LYS A O 1
ATOM 1721 N N . ASP A 1 105 ? -17.451 2.583 23.838 1.00 13.33 102 ASP A N 1
ATOM 1722 C CA . ASP A 1 105 ? -17.844 3.667 22.947 1.00 12.55 102 ASP A CA 1
ATOM 1723 C C . ASP A 1 105 ? -16.987 3.629 21.680 1.00 10.86 102 ASP A C 1
ATOM 1724 O O . ASP A 1 105 ? -16.088 2.799 21.538 1.00 10.43 102 ASP A O 1
ATOM 1733 N N . GLU A 1 106 ? -17.261 4.544 20.764 1.00 10.78 103 GLU A N 1
ATOM 1734 C CA . GLU A 1 106 ? -16.563 4.549 19.499 1.00 10.71 103 GLU A CA 1
ATOM 1735 C C . GLU A 1 106 ? -15.090 4.908 19.663 1.00 10.23 103 GLU A C 1
ATOM 1736 O O . GLU A 1 106 ? -14.268 4.498 18.857 1.00 10.72 103 GLU A O 1
ATOM 1748 N N . GLN A 1 107 ? -14.756 5.684 20.694 1.00 11.13 104 GLN A N 1
ATOM 1749 C CA . GLN A 1 107 ? -13.368 6.028 20.966 1.00 10.36 104 GLN A CA 1
ATOM 1750 C C . GLN A 1 107 ? -12.574 4.770 21.299 1.00 10.09 104 GLN A C 1
ATOM 1751 O O . GLN A 1 107 ? -11.493 4.537 20.753 1.00 10.57 104 GLN A O 1
ATOM 1765 N N . GLU A 1 108 ? -13.110 3.944 22.193 1.00 10.62 105 GLU A N 1
ATOM 1766 C CA . GLU A 1 108 ? -12.429 2.708 22.554 1.00 10.39 105 GLU A CA 1
ATOM 1767 C C . GLU A 1 108 ? -12.372 1.746 21.372 1.00 9.06 105 GLU A C 1
ATOM 1768 O O . GLU A 1 108 ? -11.392 1.020 21.203 1.00 9.26 105 GLU A O 1
ATOM 1780 N N . LEU A 1 109 ? -13.423 1.716 20.562 1.00 8.96 106 LEU A N 1
ATOM 1781 C CA . LEU A 1 109 ? -13.451 0.879 19.368 1.00 8.42 106 LEU A CA 1
ATOM 1782 C C . LEU A 1 109 ? -12.322 1.236 18.406 1.00 8.77 106 LEU A C 1
ATOM 1783 O O . LEU A 1 109 ? -11.601 0.357 17.917 1.00 9.17 106 LEU A O 1
ATOM 1799 N N . ARG A 1 110 ? -12.144 2.531 18.156 1.00 9.47 107 ARG A N 1
ATOM 1800 C CA . ARG A 1 110 ? -11.067 3.008 17.305 1.00 9.17 107 ARG A CA 1
ATOM 1801 C C . ARG A 1 110 ? -9.712 2.594 17.871 1.00 8.92 107 ARG A C 1
ATOM 1802 O O . ARG A 1 110 ? -8.815 2.172 17.143 1.00 9.53 107 ARG A O 1
ATOM 1823 N N . GLN A 1 111 ? -9.561 2.706 19.182 1.00 8.99 108 GLN A N 1
ATOM 1824 C CA . GLN A 1 111 ? -8.284 2.400 19.805 1.00 9.73 108 GLN A CA 1
ATOM 1825 C C . GLN A 1 111 ? -7.905 0.921 19.648 1.00 9.35 108 GLN A C 1
ATOM 1826 O O . GLN A 1 111 ? -6.724 0.589 19.585 1.00 10.11 108 GLN A O 1
ATOM 1840 N N . ILE A 1 112 ? -8.892 0.025 19.546 1.00 8.77 109 ILE A N 1
ATOM 1841 C CA . ILE A 1 112 ? -8.611 -1.394 19.297 1.00 8.93 109 ILE A CA 1
ATOM 1842 C C . ILE A 1 112 ? -7.824 -1.565 17.990 1.00 9.02 109 ILE A C 1
ATOM 1843 O O . ILE A 1 112 ? -6.905 -2.383 17.907 1.00 9.58 109 ILE A O 1
ATOM 1859 N N . PHE A 1 113 ? -8.200 -0.812 16.964 1.00 8.41 110 PHE A N 1
ATOM 1860 C CA . PHE A 1 113 ? -7.475 -0.833 15.691 1.00 8.49 110 PHE A CA 1
ATOM 1861 C C . PHE A 1 113 ? -6.081 -0.208 15.830 1.00 9.16 110 PHE A C 1
ATOM 1862 O O . PHE A 1 113 ? -5.086 -0.760 15.342 1.00 9.31 110 PHE A O 1
ATOM 1879 N N . LEU A 1 114 ? -5.991 0.965 16.459 1.00 9.17 111 LEU A N 1
ATOM 1880 C CA . LEU A 1 114 ? -4.701 1.643 16.566 1.00 9.70 111 LEU A CA 1
ATOM 1881 C C . LEU A 1 114 ? -3.705 0.787 17.337 1.00 9.71 111 LEU A C 1
ATOM 1882 O O . LEU A 1 114 ? -2.510 0.799 17.036 1.00 9.79 111 LEU A O 1
ATOM 1898 N N . ASP A 1 115 ? -4.197 0.048 18.333 1.00 9.18 112 ASP A N 1
ATOM 1899 C CA . ASP A 1 115 ? -3.335 -0.797 19.139 1.00 10.36 112 ASP A CA 1
ATOM 1900 C C . ASP A 1 115 ? -2.781 -1.992 18.362 1.00 9.76 112 ASP A C 1
ATOM 1901 O O . ASP A 1 115 ? -1.856 -2.644 18.820 1.00 11.09 112 ASP A O 1
ATOM 1910 N N . GLU A 1 116 ? -3.318 -2.266 17.178 1.00 10.16 113 GLU A N 1
ATOM 1911 C CA . GLU A 1 116 ? -2.757 -3.282 16.292 1.00 10.25 113 GLU A CA 1
ATOM 1912 C C . GLU A 1 116 ? -1.878 -2.693 15.184 1.00 11.18 113 GLU A C 1
ATOM 1913 O O . GLU A 1 116 ? -1.421 -3.412 14.275 1.00 13.39 113 GLU A O 1
ATOM 1925 N N . GLY A 1 117 ? -1.629 -1.390 15.239 1.00 9.61 114 GLY A N 1
ATOM 1926 C CA . GLY A 1 117 ? -0.780 -0.758 14.249 1.00 9.91 114 GLY A CA 1
ATOM 1927 C C . GLY A 1 117 ? -1.499 -0.213 13.034 1.00 10.11 114 GLY A C 1
ATOM 1928 O O . GLY A 1 117 ? -0.845 0.214 12.109 1.00 11.69 114 GLY A O 1
ATOM 1932 N N . ILE A 1 118 ? -2.835 -0.237 13.019 1.00 9.78 115 ILE A N 1
ATOM 1933 C CA . ILE A 1 118 ? -3.584 0.356 11.919 1.00 11.17 115 ILE A CA 1
ATOM 1934 C C . ILE A 1 118 ? -3.326 1.858 11.917 1.00 10.73 115 ILE A C 1
ATOM 1935 O O . ILE A 1 118 ? -3.358 2.518 12.958 1.00 11.23 115 ILE A O 1
ATOM 1951 N N . ASP A 1 119 ? -3.067 2.403 10.735 1.00 12.17 116 ASP A N 1
ATOM 1952 C CA . ASP A 1 119 ? -2.788 3.825 10.607 1.00 12.99 116 ASP A CA 1
ATOM 1953 C C . ASP A 1 119 ? -4.006 4.666 11.004 1.00 12.16 116 ASP A C 1
ATOM 1954 O O . ASP A 1 119 ? -5.107 4.438 10.501 1.00 12.45 116 ASP A O 1
ATOM 1963 N N . ALA A 1 120 ? -3.811 5.648 11.886 1.00 12.38 117 ALA A N 1
ATOM 1964 C CA . ALA A 1 120 ? -4.913 6.442 12.419 1.00 12.48 117 ALA A CA 1
ATOM 1965 C C . ALA A 1 120 ? -5.641 7.231 11.336 1.00 12.16 117 ALA A C 1
ATOM 1966 O O . ALA A 1 120 ? -6.879 7.280 11.301 1.00 11.78 117 ALA A O 1
ATOM 1973 N N . ALA A 1 121 ? -4.888 7.883 10.461 1.00 13.17 118 ALA A N 1
ATOM 1974 C CA . ALA A 1 121 ? -5.525 8.690 9.428 1.00 13.19 118 ALA A CA 1
ATOM 1975 C C . ALA A 1 121 ? -6.313 7.814 8.475 1.00 11.93 118 ALA A C 1
ATO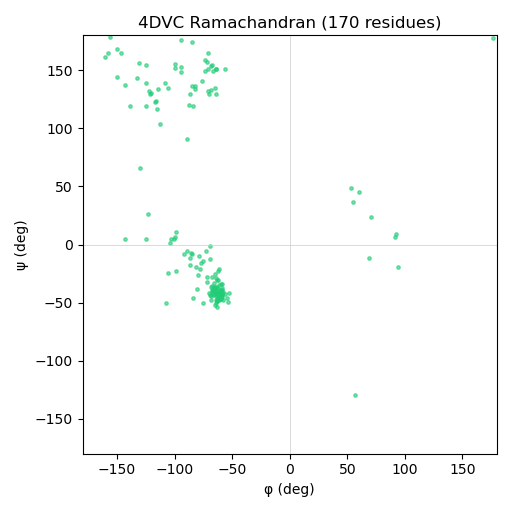M 1976 O O . ALA A 1 121 ? -7.429 8.174 8.074 1.00 13.52 118 ALA A O 1
ATOM 1983 N N . LYS A 1 122 ? -5.766 6.657 8.120 1.00 12.82 119 LYS A N 1
ATOM 1984 C CA . LYS A 1 122 ? -6.488 5.745 7.233 1.00 13.08 119 LYS A CA 1
ATOM 1985 C C . LYS A 1 122 ? -7.730 5.195 7.910 1.00 11.48 119 LYS A C 1
ATOM 1986 O O . LYS A 1 122 ? -8.782 5.080 7.280 1.00 11.70 119 LYS A O 1
ATOM 2005 N N . PHE A 1 123 ? -7.634 4.880 9.198 1.00 11.01 120 PHE A N 1
ATOM 2006 C CA . PHE A 1 123 ? -8.796 4.413 9.920 1.00 9.74 120 PHE A CA 1
ATOM 2007 C C . PHE A 1 123 ? -9.885 5.473 9.931 1.00 10.02 120 PHE A C 1
ATOM 2008 O O . PHE A 1 123 ? -11.049 5.193 9.642 1.00 10.43 120 PHE A O 1
ATOM 2025 N N . ASP A 1 124 ? -9.509 6.703 10.255 1.00 10.78 121 ASP A N 1
ATOM 2026 C CA . ASP A 1 124 ? -10.501 7.748 10.394 1.00 12.15 121 ASP A CA 1
ATOM 2027 C C . ASP A 1 124 ? -11.192 8.039 9.057 1.00 13.29 121 ASP A C 1
ATOM 2028 O O . ASP A 1 124 ? -12.414 8.249 9.012 1.00 14.91 121 ASP A O 1
ATOM 2037 N N . ALA A 1 125 ? -10.434 8.021 7.963 1.00 12.00 122 ALA A N 1
ATOM 2038 C CA . ALA A 1 125 ? -11.021 8.274 6.649 1.00 13.16 122 ALA A CA 1
ATOM 2039 C C . ALA A 1 125 ? -11.985 7.147 6.274 1.00 12.96 122 ALA A C 1
ATOM 2040 O O . ALA A 1 125 ? -13.036 7.378 5.692 1.00 15.43 122 ALA A O 1
ATOM 2047 N N . ALA A 1 126 ? -11.620 5.917 6.604 1.00 11.55 123 ALA A N 1
ATOM 2048 C CA . ALA A 1 126 ? -12.458 4.770 6.238 1.00 11.20 123 ALA A CA 1
ATOM 2049 C C . ALA A 1 126 ? -13.706 4.654 7.121 1.00 10.22 123 ALA A C 1
ATOM 2050 O O . ALA A 1 126 ? -14.830 4.539 6.610 1.00 10.68 123 ALA A O 1
ATOM 2057 N N . TYR A 1 127 ? -13.511 4.708 8.434 1.00 10.62 124 TYR A N 1
ATOM 2058 C CA . TYR A 1 127 ? -14.592 4.453 9.375 1.00 10.15 124 TYR A CA 1
ATOM 2059 C C . TYR A 1 127 ? -15.745 5.425 9.158 1.00 11.95 124 TYR A C 1
ATOM 2060 O O . TYR A 1 127 ? -16.910 5.043 9.246 1.00 12.38 124 TYR A O 1
ATOM 2078 N N . ASN A 1 128 ? -15.414 6.676 8.842 1.00 13.58 125 ASN A N 1
ATOM 2079 C CA . ASN A 1 128 ? -16.403 7.724 8.643 1.00 15.90 125 ASN A CA 1
ATOM 2080 C C . ASN A 1 128 ? -16.701 7.965 7.166 1.00 16.56 125 ASN A C 1
ATOM 2081 O O . ASN A 1 128 ? -17.358 8.950 6.815 1.00 19.18 125 ASN A O 1
ATOM 2092 N N . GLY A 1 129 ? -16.216 7.073 6.305 1.00 14.42 126 GLY A N 1
ATOM 2093 C CA . GLY A 1 129 ? -16.312 7.253 4.870 1.00 13.56 126 GLY A CA 1
ATOM 2094 C C . GLY A 1 129 ? -17.491 6.594 4.166 1.00 12.46 126 GLY A C 1
ATOM 2095 O O . GLY A 1 129 ? -18.275 5.835 4.745 1.00 12.36 126 GLY A O 1
ATOM 2099 N N . PHE A 1 130 ? -17.569 6.864 2.869 1.00 12.22 127 PHE A N 1
ATOM 2100 C CA . PHE A 1 130 ? -18.684 6.445 2.027 1.00 11.68 127 PHE A CA 1
ATOM 2101 C C . PHE A 1 130 ? -18.722 4.931 1.782 1.00 10.55 127 PHE A C 1
ATOM 2102 O O . PHE A 1 130 ? -19.796 4.327 1.806 1.00 10.74 127 PHE A O 1
ATOM 2119 N N . ALA A 1 131 ? -17.578 4.303 1.534 1.00 10.71 128 ALA A N 1
ATOM 2120 C CA . ALA A 1 131 ? -17.566 2.852 1.305 1.00 9.92 128 ALA A CA 1
ATOM 2121 C C . ALA A 1 131 ? -18.100 2.106 2.529 1.00 8.60 128 ALA A C 1
ATOM 2122 O O . ALA A 1 131 ? -18.943 1.211 2.402 1.00 8.63 128 ALA A O 1
ATOM 2129 N N . VAL A 1 132 ? -17.626 2.485 3.708 1.00 8.36 129 VAL A N 1
ATOM 2130 C CA . VAL A 1 132 ? -18.096 1.849 4.931 1.00 7.94 129 VAL A CA 1
ATOM 2131 C C . VAL A 1 132 ? -19.586 2.104 5.152 1.00 8.21 129 VAL A C 1
ATOM 2132 O O . VAL A 1 132 ? -20.337 1.199 5.478 1.00 8.95 129 VAL A O 1
ATOM 2145 N N . ASP A 1 133 ? -20.028 3.340 4.946 1.00 9.27 130 ASP A N 1
ATOM 2146 C CA . ASP A 1 133 ? -21.432 3.671 5.124 1.00 10.81 130 ASP A CA 1
ATOM 2147 C C . ASP A 1 133 ? -22.281 2.814 4.181 1.00 9.15 130 ASP A C 1
ATOM 2148 O O . ASP A 1 133 ? -23.320 2.272 4.571 1.00 9.95 130 ASP A O 1
ATOM 2157 N N . SER A 1 134 ? -21.823 2.679 2.942 1.00 9.27 131 SER A N 1
ATOM 2158 C CA . SER A 1 134 ? -22.532 1.888 1.952 1.00 9.35 131 SER A CA 1
ATOM 2159 C C . SER A 1 134 ? -22.602 0.410 2.347 1.00 8.18 131 SER A C 1
ATOM 2160 O O . SER A 1 134 ? -23.640 -0.239 2.179 1.00 8.33 131 SER A O 1
ATOM 2168 N N . MET A 1 135 ? -21.490 -0.124 2.838 1.00 7.62 132 MET A N 1
ATOM 2169 C CA . MET A 1 135 ? -21.470 -1.509 3.253 1.00 6.97 132 MET A CA 1
ATOM 2170 C C . MET A 1 135 ? -22.373 -1.789 4.446 1.00 7.55 132 MET A C 1
ATOM 2171 O O . MET A 1 135 ? -23.064 -2.803 4.469 1.00 7.41 132 MET A O 1
ATOM 2185 N N . VAL A 1 136 ? -22.408 -0.892 5.424 1.00 7.69 133 VAL A N 1
ATOM 2186 C CA . VAL A 1 136 ? -23.281 -1.111 6.572 1.00 8.18 133 VAL A CA 1
ATOM 2187 C C . VAL A 1 136 ? -24.753 -1.017 6.157 1.00 8.44 133 VAL A C 1
ATOM 2188 O O . VAL A 1 136 ? -25.575 -1.817 6.607 1.00 8.64 133 VAL A O 1
ATOM 2201 N N . HIS A 1 137 ? -25.096 -0.077 5.272 1.00 9.06 134 HIS A N 1
ATOM 2202 C CA . HIS A 1 137 ? -26.452 -0.046 4.736 1.00 9.74 134 HIS A CA 1
ATOM 2203 C C . HIS A 1 137 ? -26.798 -1.386 4.095 1.00 9.01 134 HIS A C 1
ATOM 2204 O O . HIS A 1 137 ? -27.912 -1.886 4.238 1.00 9.58 134 HIS A O 1
ATOM 2218 N N . ARG A 1 138 ? -25.860 -1.950 3.343 1.00 8.67 135 ARG A N 1
ATOM 2219 C CA . ARG A 1 138 ? -26.107 -3.227 2.692 1.00 8.57 135 ARG A CA 1
ATOM 2220 C C . ARG A 1 138 ? -26.251 -4.368 3.692 1.00 8.00 135 ARG A C 1
ATOM 2221 O O . ARG A 1 138 ? -27.135 -5.202 3.538 1.00 8.21 135 ARG A O 1
ATOM 2242 N N . PHE A 1 139 ? -25.387 -4.423 4.699 1.00 7.46 136 PHE A N 1
ATOM 2243 C CA . PHE A 1 139 ? -25.543 -5.453 5.729 1.00 7.25 136 PHE A CA 1
ATOM 2244 C C . PHE A 1 139 ? -26.966 -5.416 6.312 1.00 8.16 136 PHE A C 1
ATOM 2245 O O . PHE A 1 139 ? -27.637 -6.444 6.439 1.00 9.10 136 PHE A O 1
ATOM 2262 N N . ASP A 1 140 ? -27.416 -4.226 6.699 1.00 8.83 137 ASP A N 1
ATOM 2263 C CA . ASP A 1 140 ? -28.698 -4.084 7.372 1.00 9.85 137 ASP A CA 1
ATOM 2264 C C . ASP A 1 140 ? -29.855 -4.397 6.430 1.00 9.46 137 ASP A C 1
ATOM 2265 O O . ASP A 1 140 ? -30.800 -5.085 6.816 1.00 10.11 137 ASP A O 1
ATOM 2274 N N . LYS A 1 141 ? -29.798 -3.893 5.208 1.00 9.18 138 LYS A N 1
ATOM 2275 C CA . LYS A 1 141 ? -30.891 -4.135 4.275 1.00 9.74 138 LYS A CA 1
ATOM 2276 C C . LYS A 1 141 ? -30.949 -5.611 3.859 1.00 9.03 138 LYS A C 1
ATOM 2277 O O . LYS A 1 141 ? -32.028 -6.176 3.692 1.00 9.66 138 LYS A O 1
ATOM 2296 N N . GLN A 1 142 ? -29.784 -6.246 3.712 1.00 8.57 139 GLN A N 1
ATOM 2297 C CA A GLN A 1 142 ? -29.753 -7.659 3.392 1.00 8.29 139 GLN A CA 1
ATOM 2298 C C . GLN A 1 142 ? -30.344 -8.491 4.526 1.00 7.88 139 GLN A C 1
ATOM 2299 O O . GLN A 1 142 ? -31.115 -9.416 4.287 1.00 8.06 139 GLN A O 1
ATOM 2313 N N . PHE A 1 143 ? -30.010 -8.157 5.767 1.00 7.92 140 PHE A N 1
ATOM 2314 C CA . PHE A 1 143 ? -30.580 -8.875 6.896 1.00 7.90 140 PHE A CA 1
ATOM 2315 C C . PHE A 1 143 ? -32.109 -8.731 6.926 1.00 7.82 140 PHE A C 1
ATOM 2316 O O . PHE A 1 143 ? -32.847 -9.713 7.132 1.00 8.43 140 PHE A O 1
ATOM 2333 N N . GLN A 1 144 ? -32.599 -7.513 6.713 1.00 8.34 141 GLN A N 1
ATOM 2334 C CA . GLN A 1 144 ? -34.030 -7.270 6.690 1.00 9.82 141 GLN A CA 1
ATOM 2335 C C . GLN A 1 144 ? -34.702 -7.985 5.521 1.00 9.78 141 GLN A C 1
ATOM 2336 O O . GLN A 1 144 ? -35.703 -8.682 5.717 1.00 10.41 141 GLN A O 1
ATOM 2350 N N . ASP A 1 145 ? -34.202 -7.787 4.306 1.00 10.03 142 ASP A N 1
ATOM 2351 C CA . ASP A 1 145 ? -34.850 -8.333 3.122 1.00 10.64 142 ASP A CA 1
ATOM 2352 C C . ASP A 1 145 ? -34.871 -9.849 3.153 1.00 11.37 142 ASP A C 1
ATOM 2353 O O . ASP A 1 145 ? -35.788 -10.468 2.629 1.00 12.97 142 ASP A O 1
ATOM 2362 N N . SER A 1 146 ? -33.861 -10.442 3.776 1.00 9.92 143 SER A N 1
ATOM 2363 C CA . SER A 1 146 ? -33.751 -11.887 3.868 1.00 11.04 143 SER A CA 1
ATOM 2364 C C . SER A 1 146 ? -34.698 -12.472 4.921 1.00 11.61 143 SER A C 1
ATOM 2365 O O . SER A 1 146 ? -34.926 -13.678 4.939 1.00 13.89 143 SER A O 1
ATOM 2373 N N . GLY A 1 147 ? -35.222 -11.630 5.804 1.00 9.93 144 GLY A N 1
ATOM 2374 C CA . GLY A 1 147 ? -36.137 -12.070 6.847 1.00 10.69 144 GLY A CA 1
ATOM 2375 C C . GLY A 1 147 ? -35.468 -12.905 7.927 1.00 9.92 144 GLY A C 1
ATOM 2376 O O . GLY A 1 147 ? -36.132 -13.696 8.615 1.00 11.63 144 GLY A O 1
ATOM 2380 N N . LEU A 1 148 ? -34.158 -12.744 8.091 1.00 8.74 145 LEU A N 1
ATOM 2381 C CA . LEU A 1 148 ? -33.415 -13.508 9.080 1.00 9.53 145 LEU A CA 1
ATOM 2382 C C . LEU A 1 148 ? -33.814 -13.129 10.497 1.00 8.99 145 LEU A C 1
ATOM 2383 O O . LEU A 1 148 ? -34.244 -12.017 10.756 1.00 8.87 145 LEU A O 1
ATOM 2399 N N . THR A 1 149 ? -33.629 -14.063 11.422 1.00 9.69 146 THR A N 1
ATOM 2400 C CA . THR A 1 149 ? -34.120 -13.901 12.782 1.00 9.45 146 THR A CA 1
ATOM 2401 C C . THR A 1 149 ? -33.032 -14.065 13.835 1.00 9.39 146 THR A C 1
ATOM 2402 O O . THR A 1 149 ? -33.325 -14.036 15.027 1.00 11.44 146 THR A O 1
ATOM 2413 N N . GLY A 1 150 ? -31.789 -14.232 13.413 1.00 8.66 147 GLY A N 1
ATOM 2414 C CA . GLY A 1 150 ? -30.698 -14.419 14.350 1.00 9.20 147 GLY 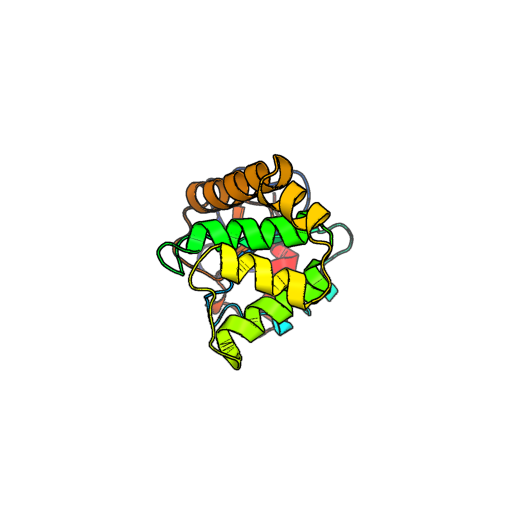A CA 1
ATOM 2415 C C . GLY A 1 150 ? -29.392 -14.681 13.627 1.00 9.18 147 GLY A C 1
ATOM 2416 O O . GLY A 1 150 ? -29.358 -14.755 12.393 1.00 10.09 147 GLY A O 1
ATOM 2420 N N . VAL A 1 151 ? -28.327 -14.809 14.407 1.00 8.24 148 VAL A N 1
ATOM 2421 C CA . VAL A 1 151 ? -27.008 -15.136 13.888 1.00 8.46 148 VAL A CA 1
ATOM 2422 C C . VAL A 1 151 ? -26.423 -16.277 14.715 1.00 8.56 148 VAL A C 1
ATOM 2423 O O . VAL A 1 151 ? -26.782 -16.473 15.881 1.00 9.33 148 VAL A O 1
ATOM 2436 N N . PRO A 1 152 ? -25.490 -17.027 14.132 1.00 8.44 149 PRO A N 1
ATOM 2437 C CA . PRO A 1 152 ? -25.055 -16.938 12.732 1.00 8.84 149 PRO A CA 1
ATOM 2438 C C . PRO A 1 152 ? -26.112 -17.469 11.769 1.00 8.69 149 PRO A C 1
ATOM 2439 O O . PRO A 1 152 ? -26.953 -18.286 12.143 1.00 11.08 149 PRO A O 1
ATOM 2450 N N . ALA A 1 153 ? -26.042 -17.016 10.527 1.00 7.50 150 ALA A N 1
ATOM 2451 C CA . ALA A 1 153 ? -26.891 -17.522 9.459 1.00 8.26 150 ALA A CA 1
ATOM 2452 C C . ALA A 1 153 ? -26.074 -17.558 8.188 1.00 8.28 150 ALA A C 1
ATOM 2453 O O . ALA A 1 153 ? -25.330 -16.627 7.911 1.00 10.15 150 ALA A O 1
ATOM 2460 N N . VAL A 1 154 ? -26.210 -18.638 7.436 1.00 7.46 151 VAL A N 1
ATOM 2461 C CA . VAL A 1 154 ? -25.513 -18.797 6.172 1.00 7.40 151 VAL A CA 1
ATOM 2462 C C . VAL A 1 154 ? -26.536 -18.861 5.040 1.00 7.18 151 VAL A C 1
ATOM 2463 O O . VAL A 1 154 ? -27.448 -19.685 5.040 1.00 8.72 151 VAL A O 1
ATOM 2476 N N . VAL A 1 155 ? -26.376 -17.957 4.084 1.00 7.27 152 VAL A N 1
ATOM 2477 C CA . VAL A 1 155 ? -27.254 -17.844 2.927 1.00 8.38 152 VAL A CA 1
ATOM 2478 C C . VAL A 1 155 ? -26.433 -18.012 1.664 1.00 8.26 152 VAL A C 1
ATOM 2479 O O . VAL A 1 155 ? -25.410 -17.350 1.502 1.00 9.13 152 VAL A O 1
ATOM 2492 N N . VAL A 1 156 ? -26.885 -18.889 0.781 1.00 8.68 153 VAL A N 1
ATOM 2493 C CA . VAL A 1 156 ? -26.184 -19.155 -0.471 1.00 9.00 153 VAL A CA 1
ATOM 2494 C C . VAL A 1 156 ? -26.932 -18.520 -1.641 1.00 9.81 153 VAL A C 1
ATOM 2495 O O . VAL A 1 156 ? -28.166 -18.602 -1.733 1.00 10.84 153 VAL A O 1
ATOM 2508 N N . ASN A 1 157 ? -26.173 -17.864 -2.514 1.00 10.10 154 ASN A N 1
ATOM 2509 C CA . ASN A 1 157 ? -26.709 -17.269 -3.744 1.00 11.81 154 ASN A CA 1
ATOM 2510 C C . ASN A 1 157 ? -27.863 -16.309 -3.455 1.00 12.41 154 ASN A C 1
ATOM 2511 O O . ASN A 1 157 ? -28.815 -16.199 -4.217 1.00 14.98 154 ASN A O 1
ATOM 2522 N N . ASN A 1 158 ? -27.729 -15.590 -2.344 1.00 11.72 155 ASN A N 1
ATOM 2523 C CA . ASN A 1 158 ? -28.669 -14.565 -1.916 1.00 12.67 155 ASN A CA 1
ATOM 2524 C C . ASN A 1 158 ? -30.034 -15.059 -1.475 1.00 13.71 155 ASN A C 1
ATOM 2525 O O . ASN A 1 158 ? -30.795 -14.278 -0.898 1.00 17.93 155 ASN A O 1
ATOM 2536 N N 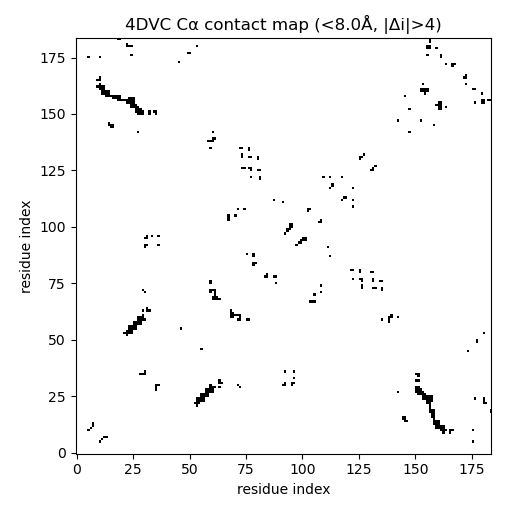. ARG A 1 159 ? -30.373 -16.325 -1.712 1.00 14.04 156 ARG A N 1
ATOM 2537 C CA . ARG A 1 159 ? -31.744 -16.734 -1.387 1.00 17.18 156 ARG A CA 1
ATOM 2538 C C . ARG A 1 159 ? -31.927 -18.138 -0.833 1.00 15.35 156 ARG A C 1
ATOM 2539 O O . ARG A 1 159 ? -33.059 -18.544 -0.628 1.00 18.34 156 ARG A O 1
ATOM 2560 N N . TYR A 1 160 ? -30.851 -18.876 -0.576 1.00 12.31 157 TYR A N 1
ATOM 2561 C CA . TYR A 1 160 ? -30.997 -20.204 0.024 1.00 10.81 157 TYR A CA 1
ATOM 2562 C C . TYR A 1 160 ? -30.414 -20.193 1.425 1.00 10.71 157 TYR A C 1
ATOM 2563 O O . TYR A 1 160 ? -29.193 -20.171 1.605 1.00 10.81 157 TYR A O 1
ATOM 2581 N N . LEU A 1 161 ? -31.295 -20.156 2.421 1.00 11.11 158 LEU A N 1
ATOM 2582 C CA . LEU A 1 161 ? -30.880 -20.132 3.809 1.00 11.24 158 LEU A CA 1
ATOM 2583 C C . LEU A 1 161 ? -30.617 -21.552 4.277 1.00 10.90 158 LEU A C 1
ATOM 2584 O O . LEU A 1 161 ? -31.518 -22.388 4.255 1.00 12.58 158 LEU A O 1
ATOM 2600 N N . VAL A 1 162 ? -29.388 -21.825 4.695 1.00 10.13 159 VAL A N 1
ATOM 2601 C CA . VAL A 1 162 ? -29.008 -23.132 5.196 1.00 10.14 159 VAL A CA 1
ATOM 2602 C C . VAL A 1 162 ? -29.648 -23.381 6.556 1.00 11.90 159 VAL A C 1
ATOM 2603 O O . VAL A 1 162 ? -29.602 -22.519 7.439 1.00 13.31 159 VAL A O 1
ATOM 2616 N N . GLN A 1 163 ? -30.252 -24.554 6.723 1.00 12.37 160 GLN A N 1
ATOM 2617 C CA . GLN A 1 163 ? -30.738 -24.973 8.031 1.00 14.24 160 GLN A CA 1
ATOM 2618 C C . GLN A 1 163 ? -29.577 -25.709 8.700 1.00 16.66 160 GLN A C 1
ATOM 2619 O O . GLN A 1 163 ? -29.406 -26.909 8.529 1.00 17.78 160 GLN A O 1
ATOM 2633 N N . GLY A 1 164 ? -28.756 -24.970 9.435 1.00 21.53 161 GLY A N 1
ATOM 2634 C CA . GLY A 1 164 ? -27.516 -25.515 9.958 1.00 24.06 161 GLY A CA 1
ATOM 2635 C C . GLY A 1 164 ? -27.668 -26.814 10.732 1.00 24.67 161 GLY A C 1
ATOM 2636 O O . GLY A 1 164 ? -26.859 -27.740 10.590 1.00 26.48 161 GLY A O 1
ATOM 2640 N N . GLN A 1 165 ? -28.710 -26.894 11.553 1.00 22.46 162 GLN A N 1
ATOM 2641 C CA . GLN A 1 165 ? -28.889 -28.036 12.438 1.00 22.66 162 GLN A CA 1
ATOM 2642 C C . GLN A 1 165 ? -29.321 -29.295 11.696 1.00 20.91 162 GLN A C 1
ATOM 2643 O O . GLN A 1 165 ? -29.399 -30.366 12.286 1.00 23.66 162 GLN A O 1
ATOM 2657 N N . SER A 1 166 ? -29.593 -29.177 10.403 1.00 17.67 163 SER A N 1
ATOM 2658 C CA . SER A 1 166 ? -30.095 -30.314 9.632 1.00 17.84 163 SER A CA 1
ATOM 2659 C C . SER A 1 166 ? -28.987 -31.259 9.175 1.00 18.08 163 SER A C 1
ATOM 2660 O O . SER A 1 166 ? -29.257 -32.400 8.805 1.00 21.82 163 SER A O 1
ATOM 2668 N N . ALA A 1 167 ? -27.747 -30.783 9.164 1.00 16.22 164 ALA A N 1
ATOM 2669 C CA . ALA A 1 167 ? -26.632 -31.603 8.713 1.00 18.39 164 ALA A CA 1
ATOM 2670 C C . ALA A 1 167 ? -26.178 -32.509 9.849 1.00 19.91 164 ALA A C 1
ATOM 2671 O O . ALA A 1 167 ? -26.067 -32.073 10.992 1.00 22.42 164 ALA A O 1
ATOM 2678 N N . LYS A 1 168 ? -25.919 -33.770 9.527 1.00 20.23 165 LYS A N 1
ATOM 2679 C CA . LYS A 1 168 ? -25.495 -34.747 10.526 1.00 21.54 165 LYS A CA 1
ATOM 2680 C C . LYS A 1 168 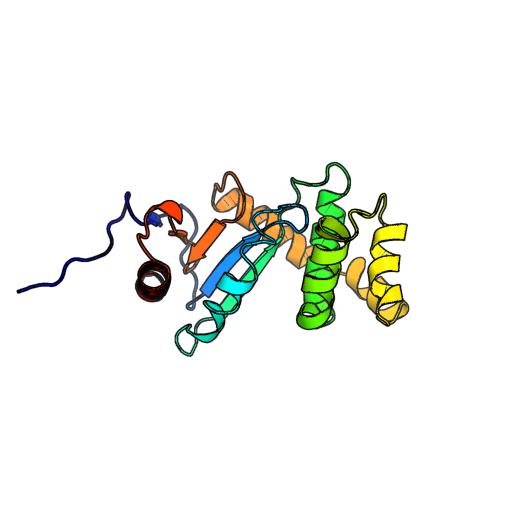? -23.986 -34.750 10.739 1.00 18.59 165 LYS A C 1
ATOM 2681 O O . LYS A 1 168 ? -23.491 -35.377 11.673 1.00 21.00 165 LYS A O 1
ATOM 2700 N N . SER A 1 169 ? -23.256 -34.071 9.864 1.00 14.57 166 SER A N 1
ATOM 2701 C CA . SER A 1 169 ? -21.814 -34.003 9.979 1.00 12.27 166 SER A CA 1
ATOM 2702 C C . SER A 1 169 ? -21.307 -32.783 9.229 1.00 11.31 166 SER A C 1
ATOM 2703 O O . SER A 1 169 ? -22.011 -32.186 8.404 1.00 11.34 166 SER A O 1
ATOM 2711 N N . LEU A 1 170 ? -20.066 -32.422 9.504 1.00 11.05 167 LEU A N 1
ATOM 2712 C CA . LEU A 1 170 ? -19.456 -31.291 8.846 1.00 10.81 167 LEU A CA 1
ATOM 2713 C C . LEU A 1 170 ? -19.331 -31.511 7.346 1.00 10.92 167 LEU A C 1
ATOM 2714 O O . LEU A 1 170 ? -19.577 -30.614 6.541 1.00 10.50 167 LEU A O 1
ATOM 2730 N N . ASP A 1 171 ? -18.960 -32.713 6.941 1.00 10.73 168 ASP A N 1
ATOM 2731 C CA . ASP A 1 171 ? -18.849 -32.977 5.515 1.00 11.63 168 ASP A CA 1
ATOM 2732 C C . ASP A 1 171 ? -20.190 -32.853 4.811 1.00 10.65 168 ASP A C 1
ATOM 2733 O O . ASP A 1 171 ? -20.264 -32.363 3.684 1.00 10.69 168 ASP A O 1
ATOM 2742 N N . GLU A 1 172 ? -21.257 -33.290 5.464 1.00 10.33 169 GLU A N 1
ATOM 2743 C CA . GLU A 1 172 ? -22.589 -33.113 4.902 1.00 10.30 169 GLU A CA 1
ATOM 2744 C C . GLU A 1 172 ? -22.947 -31.624 4.807 1.00 9.62 169 GLU A C 1
ATOM 2745 O O . GLU A 1 172 ? -23.572 -31.196 3.831 1.00 9.27 169 GLU A O 1
ATOM 2757 N N . TYR A 1 173 ? -22.583 -30.847 5.818 1.00 9.10 170 TYR A N 1
ATOM 2758 C CA . TYR A 1 173 ? -22.811 -29.411 5.783 1.00 9.34 170 TYR A CA 1
ATOM 2759 C C . TYR A 1 173 ? -22.116 -28.775 4.574 1.00 8.53 170 TYR A C 1
ATOM 2760 O O . TYR A 1 173 ? -22.702 -27.969 3.851 1.00 8.72 170 TYR A O 1
ATOM 2778 N N . PHE A 1 174 ? -20.855 -29.125 4.362 1.00 8.52 171 PHE A N 1
ATOM 2779 C CA . PHE A 1 174 ? -20.135 -28.624 3.193 1.00 8.59 171 PHE A CA 1
ATOM 2780 C C . PHE A 1 174 ? -20.797 -29.076 1.894 1.00 8.61 171 PHE A C 1
ATOM 2781 O O . PHE A 1 174 ? -20.925 -28.290 0.949 1.00 8.72 171 PHE A O 1
ATOM 2798 N N . ASP A 1 175 ? -21.227 -30.332 1.843 1.00 8.68 172 ASP A N 1
ATOM 2799 C CA . ASP A 1 175 ? -21.910 -30.842 0.656 1.00 9.16 172 ASP A CA 1
ATOM 2800 C C . ASP A 1 175 ? -23.176 -30.028 0.374 1.00 8.37 172 ASP A C 1
ATOM 2801 O O . ASP A 1 175 ? -23.502 -29.754 -0.778 1.00 8.58 172 ASP A O 1
ATOM 2810 N N . LEU A 1 176 ? -23.911 -29.665 1.420 1.00 8.05 173 LEU A N 1
ATOM 2811 C CA . LEU A 1 176 ? -25.132 -28.893 1.276 1.00 8.39 173 LEU A CA 1
ATOM 2812 C C . LEU A 1 176 ? -24.820 -27.515 0.705 1.00 8.43 173 LEU A C 1
ATOM 2813 O O . LEU A 1 176 ? -25.474 -27.061 -0.230 1.00 8.63 173 LEU A O 1
ATOM 2829 N N . VAL A 1 177 ? -23.824 -26.839 1.255 1.00 7.78 174 VAL A N 1
ATOM 2830 C CA . VAL A 1 177 ? -23.469 -25.513 0.739 1.00 8.43 174 VAL A CA 1
ATOM 2831 C C . VAL A 1 177 ? -23.037 -25.628 -0.729 1.00 8.25 174 VAL A C 1
ATOM 2832 O O . VAL A 1 177 ? -23.443 -24.827 -1.567 1.00 9.12 174 VAL A O 1
ATOM 2845 N N . ASN A 1 178 ? -22.226 -26.627 -1.051 1.00 7.95 175 ASN A N 1
ATOM 2846 C CA . ASN A 1 178 ? -21.755 -26.786 -2.423 1.00 9.51 175 ASN A CA 1
ATOM 2847 C C . ASN A 1 178 ? -22.902 -27.092 -3.387 1.00 9.93 175 ASN A C 1
ATOM 2848 O O . ASN A 1 178 ? -22.899 -26.623 -4.519 1.00 10.86 175 ASN A O 1
ATOM 2859 N N . TYR A 1 179 ? -23.883 -27.869 -2.937 1.00 9.58 176 TYR A N 1
ATOM 2860 C CA . TYR A 1 179 ? -25.082 -28.111 -3.724 1.00 10.93 176 TYR A CA 1
ATOM 2861 C C . TYR A 1 179 ? -25.862 -26.815 -3.947 1.00 10.71 176 TYR A C 1
ATOM 2862 O O . TYR A 1 179 ? -26.260 -26.494 -5.065 1.00 11.11 176 TYR A O 1
ATOM 2880 N N . LEU A 1 180 ? -26.089 -26.052 -2.888 1.00 9.55 177 LEU A N 1
ATOM 2881 C CA . LEU A 1 180 ? -26.879 -24.835 -3.006 1.00 10.32 177 LEU A CA 1
ATOM 2882 C C . LEU A 1 180 ? -26.214 -23.834 -3.953 1.00 10.89 177 LEU A C 1
ATOM 2883 O O . LEU A 1 180 ? -26.902 -23.064 -4.632 1.00 11.54 177 LEU A O 1
ATOM 2899 N N . LEU A 1 181 ? -24.880 -23.852 -4.026 1.00 10.07 178 LEU A N 1
ATOM 2900 C CA . LEU A 1 181 ? -24.177 -22.952 -4.929 1.00 10.90 178 LEU A CA 1
ATOM 2901 C C . LEU A 1 181 ? -24.547 -23.181 -6.388 1.00 11.95 178 LEU A C 1
ATOM 2902 O O . LEU A 1 181 ? -24.333 -22.291 -7.206 1.00 13.78 178 LEU A O 1
ATOM 2918 N N . THR A 1 182 ? -25.071 -24.364 -6.714 1.00 12.85 179 THR A N 1
ATOM 2919 C CA . THR A 1 182 ? -25.479 -24.670 -8.089 1.00 15.17 179 THR A CA 1
ATOM 2920 C C . THR A 1 182 ? -26.894 -24.200 -8.416 1.00 17.36 179 THR A C 1
ATOM 2921 O O . THR A 1 182 ? -27.302 -24.277 -9.569 1.00 19.14 179 THR A O 1
ATOM 2932 N N . LEU A 1 183 ? -27.642 -23.720 -7.427 1.00 17.45 180 LEU A N 1
ATOM 2933 C CA . LEU A 1 183 ? -29.043 -23.341 -7.636 1.00 18.42 180 LEU A CA 1
ATOM 2934 C C . LEU A 1 183 ? -29.185 -21.856 -7.941 1.00 21.00 180 LEU A C 1
ATOM 2935 O O . LEU A 1 183 ? -28.416 -21.033 -7.454 1.00 20.62 180 LEU A O 1
ATOM 2951 N N . LYS A 1 184 ? -30.188 -21.519 -8.744 1.00 26.72 181 LYS A N 1
ATOM 2952 C CA . LYS A 1 184 ? -30.396 -20.139 -9.173 1.00 29.14 181 LYS A CA 1
ATOM 2953 C C . LYS A 1 184 ? -31.565 -19.499 -8.428 1.00 31.74 181 LYS A C 1
ATOM 2954 O O . LYS A 1 184 ? -32.426 -20.191 -7.880 1.00 32.66 181 LYS A O 1
#

Secondary structure (DSSP, 8-state):
-------BTTTEEE-SSPPPSS-EEEEEE-TT-HHHHHHHHHHHHHHHTSPTT-EEEEEE-SSSSGGGHHHHHHHHHHHHHHT-HHHHHHHHHHHHHTS----SSHHHHHHHHHTTT--HHHHHHHHTSHHHHHHHHHHHHHHHHHT--SSSEEEETTTEEE-GGG-SSHHHHHHHHHHHTT--

Nearest PDB structures (foldseek):
  4dvc-assembly1_A  TM=1.005E+00  e=5.503E-37  Vibrio cholerae O1 biovar El Tor str. N16961
  7lui-assembly1_A  TM=9.950E-01  e=2.502E-34  Vibrio cholerae O1 biovar El Tor str. N16961
  1bed-assembly1_A-2  TM=9.946E-01  e=3.506E-32  Vibrio cholerae
  4zl7-assembly1_A  TM=8.876E-01  e=1.337E-14  Pseudomonas aeruginosa PAO1
  3h93-assembly1_A  TM=8.440E-01  e=1.888E-13  Pseudomonas aeruginosa PAO1

Sequence (184 aa):
SNAAQFKEGGEHYQVLKTPASSSPVVSEFFSFYCCPPHCCNNTFEPIIAQQLKQQLPPEEGAKFQKNHVSFMGGNMGQAMSKAYATMIALEVEDKMVPVMFNRIHTLRKPPKDEQELRQIFLDEGIDAAKFDAAYNGFAVDSMVHRFDKQFQDSGLTGVPAVVVNNRYLVQGQSAKSLDEYFDLVNYLLTLK

Solvent-accessible surface area: 10082 Å² total; per-residue (Å²): 169,153,99,105,95,39,127,115,69,83,14,16,91,48,15,172,9,100,37,29,126,58,56,26,0,16,0,4,0,0,0,30,6,85,109,0,50,87,26,40,85,56,5,51,83,0,103,161,60,26,60,185,59,21,136,38,70,17,11,0,3,23,111,59,32,65,148,13,0,94,7,0,0,53,0,2,0,0,0,39,40,41,155,34,65,139,109,0,12,74,32,0,5,65,57,16,27,100,101,186,141,70,6,154,42,87,142,62,0,78,82,3,0,41,96,62,66,24,73,41,75,138,3,51,75,17,15,111,21,172,57,0,75,46,44,8,122,146,8,52,107,22,39,122,57,3,41,16,138,28,30,41,13,6,4,0,7,23,65,14,28,11,64,40,179,23,23,172,61,64,102,33,20,20,81,0,0,38,52,0,14,106,44,182

InterPro domains:
  IPR001853 DSBA-like thioredoxin domain [PF01323] (40-189)
  IPR013766 Thioredoxin domain [PS51352] (6-198)
  IPR023205 Thiol:disulphide interchange protein DsbA/DsbL [PIRSF001488] (1-199)
  IPR023205 Thiol:disulphide interchange protein DsbA/DsbL [cd03019] (24-195)
  IPR036249 Thioredoxin-like superfamily [SSF52833] (20-197)
  IPR050824 Bacterial Thiol:disulfide Interchange Protein DsbA [PTHR35891] (1-198)

CATH classification: 3.40.30.10

Radius of gyration: 17.17 Å; Cα contacts (8 Å, |Δi|>4): 251; chains: 1; bounding box: 37×54×38 Å

Foldseek 3Di:
DDDDDDDDPQWKDFFPDDFAPAKEKEWEAELQDVVSVVCVVLVVVLVVPADPRYYYYYFYAQPPPPPCSLLRNLVVLLCVVVVPCVPVVVLSSCVCPVVVPHQPDNVSVLVSCVVVVNDSVSSVCRSPHDSSVVRNVVSHVLCVRRVDDDDGWMDIRSTITGPVVSAPDSVSVSVSNNVSSPPD

B-factor: mean 16.36, std 7.89, range [5.3, 49.58]